Protein AF-A0A0N0NPM5-F1 (afdb_monomer_lite)

Foldseek 3Di:
DDDDDDDDDDDDPPPPDPPPCPPLLVVVLVVVLVVVLVVLVVVQVVVLVPDPDPVVSVVSNVVSVVVSVVSSVVSVCVSVVPDPPPVPDDDDDCVVDDDPVPDDPDPDDVPDDDDPPPDDPPPDDDDDDDDDDDDDDDDDDDDDDDDDDDDDDDDDDADKAWEKEAEDDVRCVQVVNDGIDIDIDFDFPQRVLVVCCVNRPPCLVPFQQQWWKDKQNHTWDFDADPVSGTPATDDDDPDPGDTDTHGHHIYMYTGHRDDPD

InterPro domains:
  IPR002618 UDPGP family [PF01704] (64-107)
  IPR012675 Beta-grasp domain superfamily [G3DSA:3.10.20.30] (163-261)
  IPR016155 Molybdopterin synthase/thiamin biosynthesis sulphur carrier, beta-grasp [SSF54285] (163-259)
  IPR029044 Nucleotide-diphospho-sugar transferases [G3DSA:3.90.550.10] (25-120)
  IPR044672 Molybdopterin synthase sulfur carrier subunit [PTHR33359] (109-261)

Organism: NCBI:txid1664694

Secondary structure (DSSP, 8-state):
-----------------------HHHHHHHHHHHHHHHHHHHHHHHHHHT---HHHHHHHHHHHHHHHHHHHHHHHHHHHT----GGG--PPPTTTS--GGGS-------------------S-------------------------------------EEEEEEE-THHHHHTTT-SEEEEEESEEHHHHHHHHHHHSTTHIIIIITT-EEEETTEEEEEEE-TTS-EEEEE--TTS-----EEPTT-EEEEEPPPP--

Radius of gyration: 30.36 Å; chains: 1; bounding box: 91×91×73 Å

Structure (mmCIF, N/CA/C/O backbone):
data_AF-A0A0N0NPM5-F1
#
_entry.id   AF-A0A0N0NPM5-F1
#
loop_
_atom_site.group_PDB
_atom_site.id
_atom_site.type_symbol
_atom_site.label_atom_id
_atom_site.label_alt_id
_atom_site.label_comp_id
_atom_site.label_asym_id
_atom_site.label_entity_id
_atom_site.label_seq_id
_atom_site.pdbx_PDB_ins_code
_atom_site.Cartn_x
_atom_site.Cartn_y
_atom_site.Cartn_z
_atom_site.occupancy
_atom_site.B_iso_or_equiv
_atom_site.auth_seq_id
_atom_site.auth_comp_id
_atom_site.auth_asym_id
_atom_site.auth_atom_id
_atom_site.pdbx_PDB_model_num
ATOM 1 N N . MET A 1 1 ? -55.606 44.565 29.674 1.00 45.75 1 MET A N 1
ATOM 2 C CA . MET A 1 1 ? -54.491 44.893 28.762 1.00 45.75 1 MET A CA 1
ATOM 3 C C . MET A 1 1 ? -53.362 43.887 28.993 1.00 45.75 1 MET A C 1
ATOM 5 O O . MET A 1 1 ? -52.499 44.129 29.820 1.00 45.75 1 MET A O 1
ATOM 9 N N . GLY A 1 2 ? -53.424 42.722 28.348 1.00 41.00 2 GLY A N 1
ATOM 10 C CA . GLY A 1 2 ? -52.272 41.826 28.119 1.00 41.00 2 GLY A CA 1
ATOM 11 C C . GLY A 1 2 ? -52.015 41.803 26.607 1.00 41.00 2 GLY A C 1
ATOM 12 O O . GLY A 1 2 ? -52.836 42.342 25.872 1.00 41.00 2 GLY A O 1
ATOM 13 N N . SER A 1 3 ? -50.970 41.235 26.025 1.00 40.66 3 SER A N 1
ATOM 14 C CA . SER A 1 3 ? -49.710 40.612 26.438 1.00 40.66 3 SER A CA 1
ATOM 15 C C . SER A 1 3 ? -48.860 40.602 25.150 1.00 40.66 3 SER A C 1
ATOM 17 O O . SER A 1 3 ? -49.415 40.672 24.053 1.00 40.66 3 SER A O 1
ATOM 19 N N . LEU A 1 4 ? -47.539 40.549 25.275 1.00 46.03 4 LEU A N 1
ATOM 20 C CA . LEU A 1 4 ? -46.572 40.500 24.171 1.00 46.03 4 LEU A CA 1
ATOM 21 C C . LEU A 1 4 ? -46.567 39.117 23.493 1.00 46.03 4 LEU A C 1
ATOM 23 O O . LEU A 1 4 ? -46.487 38.132 24.220 1.00 46.03 4 LEU A O 1
ATOM 27 N N . ASP A 1 5 ? -46.577 39.064 22.151 1.00 50.38 5 ASP A N 1
ATOM 28 C CA . ASP A 1 5 ? -45.948 38.003 21.331 1.00 50.38 5 ASP A CA 1
ATOM 29 C C . ASP A 1 5 ? -45.873 38.413 19.835 1.00 50.38 5 ASP A C 1
ATOM 31 O O . ASP A 1 5 ? -46.908 38.755 19.253 1.00 50.38 5 ASP A O 1
ATOM 35 N N . PRO A 1 6 ? -44.689 38.415 19.191 1.00 52.66 6 PRO A N 1
ATOM 36 C CA . PRO A 1 6 ? -44.574 38.345 17.739 1.00 52.66 6 PRO A CA 1
ATOM 37 C C . PRO A 1 6 ? -44.062 36.969 17.274 1.00 52.66 6 PRO A C 1
ATOM 39 O O . PRO A 1 6 ? -42.942 36.545 17.555 1.00 52.66 6 PRO A O 1
ATOM 42 N N . THR A 1 7 ? -44.915 36.321 16.485 1.00 41.22 7 THR A N 1
ATOM 43 C CA . THR A 1 7 ? -44.780 35.015 15.835 1.00 41.22 7 THR A CA 1
ATOM 44 C C . THR A 1 7 ? -43.554 34.904 14.904 1.00 41.22 7 THR A C 1
ATOM 46 O O . THR A 1 7 ? -43.402 35.693 13.975 1.00 41.22 7 THR A O 1
ATOM 49 N N . ALA A 1 8 ? -42.683 33.922 15.195 1.00 39.50 8 ALA A N 1
ATOM 50 C CA . ALA A 1 8 ? -42.222 32.798 14.346 1.00 39.50 8 ALA A CA 1
ATOM 51 C C . ALA A 1 8 ? -42.440 32.887 12.811 1.00 39.50 8 ALA A C 1
ATOM 53 O O . ALA A 1 8 ? -43.484 33.330 12.360 1.00 39.50 8 ALA A O 1
ATOM 54 N N . THR A 1 9 ? -41.628 32.363 11.889 1.00 38.44 9 THR A N 1
ATOM 55 C CA . THR A 1 9 ? -40.332 31.664 11.837 1.00 38.44 9 THR A CA 1
ATOM 56 C C . THR A 1 9 ? -39.998 31.624 10.336 1.00 38.44 9 THR A C 1
ATOM 58 O O . THR A 1 9 ? -40.874 31.327 9.528 1.00 38.44 9 THR A O 1
ATOM 61 N N . SER A 1 10 ? -38.763 31.941 9.944 1.00 40.69 10 SER A N 1
ATOM 62 C CA . SER A 1 10 ? -38.314 31.869 8.546 1.00 40.69 10 SER A CA 1
ATOM 63 C C . SER A 1 10 ? -38.079 30.405 8.151 1.00 40.69 10 SER A C 1
ATOM 65 O O . SER A 1 10 ? -37.219 29.744 8.736 1.00 40.69 10 SER A O 1
ATOM 67 N N . GLU A 1 11 ? -38.852 29.885 7.195 1.00 35.91 11 GLU A N 1
ATOM 68 C CA . GLU A 1 11 ? -38.677 28.548 6.619 1.00 35.91 11 GLU A CA 1
ATOM 69 C C . GLU A 1 11 ? -37.368 28.476 5.814 1.00 35.91 11 GLU A C 1
ATOM 71 O O . GLU A 1 11 ? -37.256 28.999 4.705 1.00 35.91 11 GLU A O 1
ATOM 76 N N . ALA A 1 12 ? -36.359 27.802 6.368 1.00 39.19 12 ALA A N 1
ATOM 77 C CA . ALA A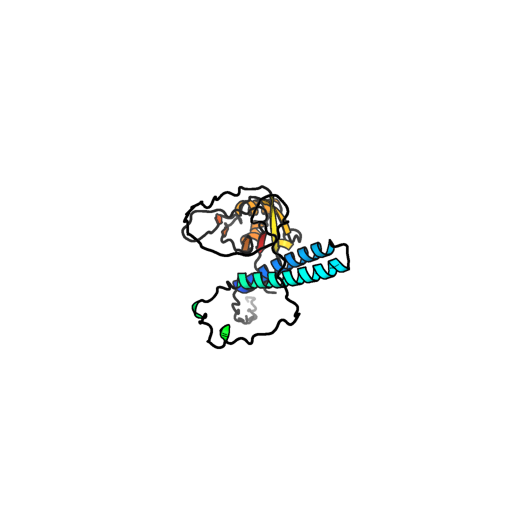 1 12 ? -35.196 27.360 5.612 1.00 39.19 12 ALA A CA 1
ATOM 78 C C . ALA A 1 12 ? -35.574 26.097 4.825 1.00 39.19 12 ALA A C 1
ATOM 80 O O . ALA A 1 12 ? -35.693 25.005 5.379 1.00 39.19 12 ALA A O 1
ATOM 81 N N . VAL A 1 13 ? -35.767 26.261 3.517 1.00 35.25 13 VAL A N 1
ATOM 82 C CA . VAL A 1 13 ? -35.930 25.169 2.554 1.00 35.25 13 VAL A CA 1
ATOM 83 C C . VAL A 1 13 ? -34.631 24.358 2.516 1.00 35.25 13 VAL A C 1
ATOM 85 O O . VAL A 1 13 ? -33.659 24.739 1.866 1.00 35.25 13 VAL A O 1
ATOM 88 N N . ILE A 1 14 ? -34.604 23.230 3.226 1.00 40.91 14 ILE A N 1
ATOM 89 C CA . ILE A 1 14 ? -33.554 22.217 3.099 1.00 40.91 14 ILE A CA 1
ATOM 90 C C . ILE A 1 14 ? -33.792 21.497 1.766 1.00 40.91 14 ILE A C 1
ATOM 92 O O . ILE A 1 14 ? -34.584 20.559 1.675 1.00 40.91 14 ILE A O 1
ATOM 96 N N . MET A 1 15 ? -33.123 21.962 0.707 1.00 38.50 15 MET A N 1
ATOM 97 C CA . MET A 1 15 ? -32.964 21.197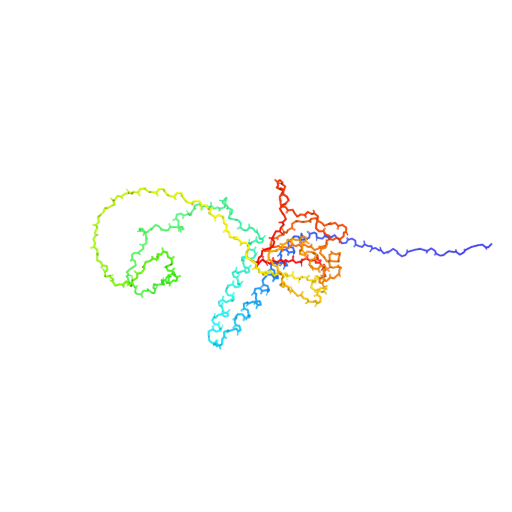 -0.529 1.00 38.50 15 MET A CA 1
ATOM 98 C C . MET A 1 15 ? -32.226 19.896 -0.199 1.00 38.50 15 MET A C 1
ATOM 100 O O . MET A 1 15 ? -31.005 19.868 -0.054 1.00 38.50 15 MET A O 1
ATOM 104 N N . HIS A 1 16 ? -32.980 18.806 -0.088 1.00 43.00 16 HIS A N 1
ATOM 105 C CA . HIS A 1 16 ? -32.445 17.453 -0.109 1.00 43.00 16 HIS A CA 1
ATOM 106 C C . HIS A 1 16 ? -31.832 17.181 -1.488 1.00 43.00 16 HIS A C 1
ATOM 108 O O . HIS A 1 16 ? -32.515 16.754 -2.418 1.00 43.00 16 HIS A O 1
ATOM 114 N N . HIS A 1 17 ? -30.528 17.418 -1.622 1.00 47.59 17 HIS A N 1
ATOM 115 C CA . HIS A 1 17 ? -29.752 16.811 -2.694 1.00 47.59 17 HIS A CA 1
ATOM 116 C C . HIS A 1 17 ? -29.649 15.298 -2.433 1.00 47.59 17 HIS A C 1
ATOM 118 O O . HIS A 1 17 ? -29.284 14.893 -1.324 1.00 47.59 17 HIS A O 1
ATOM 124 N N . PRO A 1 18 ? -29.968 14.436 -3.415 1.00 37.84 18 PRO A N 1
ATOM 125 C CA . PRO A 1 18 ? -29.798 13.002 -3.262 1.00 37.84 18 PRO A CA 1
ATOM 126 C C . PRO A 1 18 ? -28.301 12.689 -3.207 1.00 37.84 18 PRO A C 1
ATOM 128 O O . PRO A 1 18 ? -27.576 12.921 -4.174 1.00 37.84 18 PRO A O 1
ATOM 131 N N . LEU A 1 19 ? -27.842 12.160 -2.068 1.00 40.34 19 LEU A N 1
ATOM 132 C CA . LEU A 1 19 ? -26.516 11.565 -1.932 1.00 40.34 19 LEU A CA 1
ATOM 133 C C . LEU A 1 19 ? -26.366 10.479 -3.000 1.00 40.34 19 LEU A C 1
ATOM 135 O O . LEU A 1 19 ? -26.923 9.383 -2.888 1.00 40.34 19 LEU A O 1
ATOM 139 N N . THR A 1 20 ? -25.574 10.769 -4.025 1.00 44.66 20 THR A N 1
ATOM 140 C CA . THR A 1 20 ? -24.939 9.746 -4.843 1.00 44.66 20 THR A CA 1
ATOM 141 C C . THR A 1 20 ? -24.081 8.901 -3.910 1.00 44.66 20 THR A C 1
ATOM 143 O O . THR A 1 20 ? -23.000 9.318 -3.499 1.00 44.66 20 THR A O 1
ATOM 146 N N . LYS A 1 21 ? -24.591 7.721 -3.541 1.00 48.09 21 LYS A N 1
ATOM 147 C CA . LYS A 1 21 ? -23.832 6.642 -2.903 1.00 48.09 21 LYS A CA 1
ATOM 148 C C . LYS A 1 21 ? -22.764 6.158 -3.885 1.00 48.09 21 LYS A C 1
ATOM 150 O O . LYS A 1 21 ? -22.913 5.115 -4.514 1.00 48.09 21 LYS A O 1
ATOM 155 N N . VAL A 1 22 ? -21.699 6.932 -4.055 1.00 47.59 22 VAL A N 1
ATOM 156 C CA . VAL A 1 22 ? -20.453 6.391 -4.584 1.00 47.59 22 VAL A CA 1
ATOM 157 C C . VAL A 1 22 ? -19.895 5.544 -3.447 1.00 47.59 22 VAL A C 1
ATOM 159 O O . VAL A 1 22 ? -19.664 6.053 -2.354 1.00 47.59 22 VAL A O 1
ATOM 162 N N . SER A 1 23 ? -19.830 4.233 -3.675 1.00 50.09 23 SER A N 1
ATOM 163 C CA . SER A 1 23 ? -19.433 3.226 -2.692 1.00 50.09 23 SER A CA 1
ATOM 164 C C . SER A 1 23 ? -18.176 3.674 -1.941 1.00 50.09 23 SER A C 1
ATOM 166 O O . SER A 1 23 ? -17.108 3.813 -2.539 1.00 50.09 23 SER A O 1
ATOM 168 N N . THR A 1 24 ? -18.306 3.912 -0.634 1.00 58.12 24 THR A N 1
ATOM 169 C CA . THR A 1 24 ? -17.212 4.298 0.275 1.00 58.12 24 THR A CA 1
ATOM 170 C C . THR A 1 24 ? -16.017 3.347 0.168 1.00 58.12 24 THR A C 1
ATOM 172 O O . THR A 1 24 ? -14.876 3.777 0.306 1.00 58.12 24 THR A O 1
ATOM 175 N N . HIS A 1 25 ? -16.281 2.086 -0.179 1.00 55.53 25 HIS A N 1
ATOM 176 C CA . HIS A 1 25 ? -15.291 1.048 -0.450 1.00 55.53 25 HIS A CA 1
ATOM 177 C C . HIS A 1 25 ? -14.331 1.415 -1.593 1.00 55.53 25 HIS A C 1
ATOM 179 O O . HIS A 1 25 ? -13.116 1.370 -1.432 1.00 55.53 25 HIS A O 1
ATOM 185 N N . GLN A 1 26 ? -14.864 1.850 -2.737 1.00 57.75 26 GLN A N 1
ATOM 186 C CA . GLN A 1 26 ? -14.064 2.094 -3.940 1.00 57.75 26 GLN A CA 1
ATOM 187 C C . GLN A 1 26 ? -13.266 3.405 -3.847 1.00 57.75 26 GLN A C 1
ATOM 189 O O . GLN A 1 26 ? -12.153 3.509 -4.361 1.00 57.75 26 GLN A O 1
ATOM 194 N N . ALA A 1 27 ? -13.815 4.412 -3.160 1.00 53.19 27 ALA A N 1
ATOM 195 C CA . ALA A 1 27 ? -13.101 5.656 -2.867 1.00 53.19 27 ALA A CA 1
ATOM 196 C C . ALA A 1 27 ? -11.936 5.435 -1.881 1.00 53.19 27 ALA A C 1
ATOM 198 O O . ALA A 1 27 ? -10.878 6.057 -2.014 1.00 53.19 27 ALA A O 1
ATOM 199 N N . PHE A 1 28 ? -12.099 4.514 -0.928 1.00 54.72 28 PHE A N 1
ATOM 200 C CA . PHE A 1 28 ? -11.042 4.145 0.007 1.00 54.72 28 PHE A CA 1
ATOM 201 C C . PHE A 1 28 ? -9.933 3.331 -0.657 1.00 54.72 28 PHE A C 1
ATOM 203 O O . PHE A 1 28 ? -8.766 3.654 -0.460 1.00 54.72 28 PHE A O 1
ATOM 210 N N . GLU A 1 29 ? -10.255 2.298 -1.442 1.00 64.31 29 GLU A N 1
ATOM 211 C CA . GLU A 1 29 ? -9.240 1.462 -2.108 1.00 64.31 29 GLU A CA 1
ATOM 212 C C . GLU A 1 29 ? -8.323 2.293 -3.006 1.00 64.31 29 GLU A C 1
ATOM 214 O O . GLU A 1 29 ? -7.106 2.111 -3.012 1.00 64.3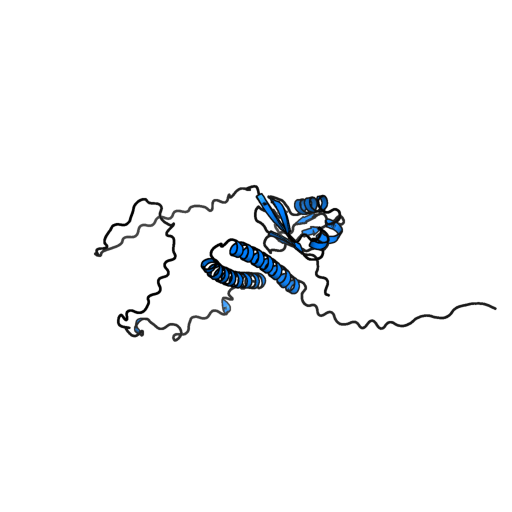1 29 GLU A O 1
ATOM 219 N N . ASN A 1 30 ? -8.881 3.281 -3.704 1.00 63.50 30 ASN A N 1
ATOM 220 C CA . ASN A 1 30 ? -8.085 4.242 -4.460 1.00 63.50 30 ASN A CA 1
ATOM 221 C C . ASN A 1 30 ? -7.179 5.081 -3.543 1.00 63.50 30 ASN A C 1
ATOM 223 O O . ASN A 1 30 ? -6.053 5.398 -3.907 1.00 63.50 30 ASN A O 1
ATOM 227 N N . THR A 1 31 ? -7.637 5.438 -2.344 1.00 65.81 31 THR A N 1
ATOM 228 C CA . THR A 1 31 ? -6.833 6.206 -1.384 1.00 65.81 31 THR A CA 1
ATOM 229 C C . THR A 1 31 ? -5.688 5.365 -0.815 1.00 65.81 31 THR A C 1
ATOM 231 O O . THR A 1 31 ? -4.542 5.804 -0.869 1.00 65.81 31 THR A O 1
ATOM 234 N N . SER A 1 32 ? -5.946 4.143 -0.340 1.00 70.00 32 SER A N 1
ATOM 235 C CA . SER A 1 32 ? -4.909 3.279 0.245 1.00 70.00 32 SER A CA 1
ATOM 236 C C . SER A 1 32 ? -3.837 2.884 -0.778 1.00 70.00 32 SER A C 1
ATOM 238 O O . SER A 1 32 ? -2.641 2.977 -0.492 1.00 70.00 32 SER A O 1
ATOM 240 N N . THR A 1 33 ? -4.244 2.537 -2.003 1.00 77.88 33 THR A N 1
ATOM 241 C CA . THR A 1 33 ? -3.322 2.248 -3.115 1.00 77.88 33 THR A CA 1
ATOM 242 C C . THR A 1 33 ? -2.486 3.469 -3.500 1.00 77.88 33 THR A C 1
ATOM 244 O O . THR A 1 33 ? -1.283 3.338 -3.736 1.00 77.88 33 THR A O 1
ATOM 247 N N . ASN A 1 34 ? -3.074 4.670 -3.505 1.00 72.69 34 ASN A N 1
ATOM 248 C CA . ASN A 1 34 ? -2.346 5.907 -3.789 1.00 72.69 34 ASN A CA 1
ATOM 249 C C . ASN A 1 34 ? -1.298 6.233 -2.721 1.00 72.69 34 ASN A C 1
ATOM 251 O O . ASN A 1 34 ? -0.212 6.711 -3.069 1.00 72.69 34 ASN A O 1
ATOM 255 N N . VAL A 1 35 ? -1.572 5.963 -1.441 1.00 76.69 35 VAL A N 1
ATOM 256 C CA . VAL A 1 35 ? -0.569 6.200 -0.398 1.00 76.69 35 VAL A CA 1
ATOM 257 C C . VAL A 1 35 ? 0.563 5.178 -0.466 1.00 76.69 35 VAL A C 1
ATOM 259 O O . VAL A 1 35 ? 1.725 5.582 -0.496 1.00 76.69 35 VAL A O 1
ATOM 262 N N . ALA A 1 36 ? 0.254 3.885 -0.589 1.00 74.25 36 ALA A N 1
ATOM 263 C CA . ALA A 1 36 ? 1.278 2.854 -0.772 1.00 74.25 36 ALA A CA 1
ATOM 264 C C . ALA A 1 36 ? 2.168 3.157 -1.996 1.00 74.25 36 ALA A C 1
ATOM 266 O O . ALA A 1 36 ? 3.394 3.053 -1.944 1.00 74.25 36 ALA A O 1
ATOM 267 N N . ALA A 1 37 ? 1.567 3.638 -3.090 1.00 80.00 37 ALA A N 1
ATOM 268 C CA . ALA A 1 37 ? 2.310 4.114 -4.251 1.00 80.00 37 ALA A CA 1
ATOM 269 C C . ALA A 1 37 ? 3.188 5.337 -3.929 1.00 80.00 37 ALA A C 1
ATOM 271 O O . ALA A 1 37 ? 4.324 5.419 -4.385 1.00 80.00 37 ALA A O 1
ATOM 272 N N . SER A 1 38 ? 2.699 6.298 -3.150 1.00 81.44 38 SER A N 1
ATOM 273 C CA . SER A 1 38 ? 3.477 7.491 -2.786 1.00 81.44 38 SER A CA 1
ATOM 274 C C . SER A 1 38 ? 4.686 7.141 -1.915 1.00 81.44 38 SER A C 1
ATOM 276 O O . SER A 1 38 ? 5.786 7.630 -2.156 1.00 81.44 38 SER A O 1
ATOM 278 N N . GLN A 1 39 ? 4.521 6.225 -0.964 1.00 84.88 39 GLN A N 1
ATOM 279 C CA . GLN A 1 39 ? 5.614 5.756 -0.113 1.00 84.88 39 GLN A CA 1
ATOM 280 C C . GLN A 1 39 ? 6.673 4.997 -0.908 1.00 84.88 39 GLN A C 1
ATOM 282 O O . GLN A 1 39 ? 7.864 5.268 -0.757 1.00 84.88 39 GLN A O 1
ATOM 287 N N . MET A 1 40 ? 6.254 4.119 -1.824 1.00 88.50 40 MET A N 1
ATOM 288 C CA . MET A 1 40 ? 7.197 3.445 -2.709 1.00 88.50 40 MET A CA 1
ATOM 289 C C . MET A 1 40 ? 7.928 4.439 -3.617 1.00 88.50 40 MET A C 1
ATOM 291 O O . MET A 1 40 ? 9.133 4.315 -3.797 1.00 88.50 40 MET A O 1
ATOM 295 N N . ARG A 1 41 ? 7.245 5.470 -4.134 1.00 88.12 41 ARG A N 1
ATOM 296 C CA . ARG A 1 41 ? 7.891 6.545 -4.906 1.00 88.12 41 ARG A CA 1
ATOM 297 C C . ARG A 1 41 ? 8.993 7.225 -4.092 1.00 88.12 41 ARG A C 1
ATOM 299 O O . ARG A 1 41 ? 10.097 7.396 -4.597 1.00 88.12 41 ARG A O 1
ATOM 306 N N . ASN A 1 42 ? 8.704 7.568 -2.838 1.00 86.81 42 ASN A N 1
ATOM 307 C CA . ASN A 1 42 ? 9.664 8.214 -1.947 1.00 86.81 42 ASN A CA 1
ATOM 308 C C . ASN A 1 42 ? 10.875 7.308 -1.677 1.00 86.81 42 ASN A C 1
ATOM 310 O O . ASN A 1 42 ? 12.011 7.760 -1.779 1.00 86.81 42 ASN A O 1
ATOM 314 N N . ALA A 1 43 ? 10.652 6.017 -1.412 1.00 87.88 43 ALA A N 1
ATOM 315 C CA . ALA A 1 43 ? 11.733 5.053 -1.212 1.00 87.88 43 ALA A CA 1
ATOM 316 C C . ALA A 1 43 ? 12.618 4.886 -2.462 1.00 87.88 43 ALA A C 1
ATOM 318 O O . ALA A 1 43 ? 13.841 4.842 -2.348 1.00 87.88 43 ALA A O 1
ATOM 319 N N . LEU A 1 44 ? 12.015 4.837 -3.654 1.00 90.88 44 LEU A N 1
ATOM 320 C CA . LEU A 1 44 ? 12.739 4.729 -4.924 1.00 90.88 44 LEU A CA 1
ATOM 321 C C . LEU A 1 44 ? 13.553 5.992 -5.232 1.00 90.88 44 LEU A C 1
ATOM 323 O O . LEU A 1 44 ? 14.686 5.881 -5.696 1.00 90.88 44 LEU A O 1
ATOM 327 N N . ASN A 1 45 ? 13.014 7.175 -4.925 1.00 87.88 45 ASN A N 1
ATOM 328 C CA . ASN A 1 45 ? 13.745 8.436 -5.050 1.00 87.88 45 ASN A CA 1
ATOM 329 C C . ASN A 1 45 ? 14.956 8.462 -4.107 1.00 87.88 45 ASN A C 1
ATOM 331 O O . ASN A 1 45 ? 16.062 8.754 -4.552 1.00 87.88 45 ASN A O 1
ATOM 335 N N . ASN A 1 46 ? 14.780 8.064 -2.842 1.00 88.31 46 ASN A N 1
ATOM 336 C CA . ASN A 1 46 ? 15.883 7.969 -1.880 1.00 88.31 46 ASN A CA 1
ATOM 337 C C . ASN A 1 46 ? 16.964 6.980 -2.350 1.00 88.31 46 ASN A C 1
ATOM 339 O O . ASN A 1 46 ? 18.159 7.215 -2.170 1.00 88.31 46 ASN A O 1
ATOM 343 N N . LEU A 1 47 ? 16.558 5.872 -2.978 1.00 88.50 47 LEU A N 1
ATOM 344 C CA . LEU A 1 47 ? 17.491 4.890 -3.522 1.00 88.50 47 LEU A CA 1
ATOM 345 C C . LEU A 1 47 ? 18.251 5.453 -4.732 1.00 88.50 47 LEU A C 1
ATOM 347 O O . LEU A 1 47 ? 19.469 5.308 -4.807 1.00 88.50 47 LEU A O 1
ATOM 351 N N . ALA A 1 48 ? 17.567 6.162 -5.631 1.00 88.44 48 ALA A N 1
ATOM 352 C CA . ALA A 1 48 ? 18.196 6.833 -6.767 1.00 88.44 48 ALA A CA 1
ATOM 353 C C . ALA A 1 48 ? 19.154 7.957 -6.339 1.00 88.44 48 ALA A C 1
ATOM 355 O O . ALA A 1 48 ? 20.166 8.205 -6.996 1.00 88.44 48 ALA A O 1
ATOM 356 N N . GLU A 1 49 ? 18.881 8.625 -5.219 1.00 87.31 49 GLU A N 1
ATOM 357 C CA . GLU A 1 49 ? 19.776 9.629 -4.640 1.00 87.31 49 GLU A CA 1
ATOM 358 C C . GLU A 1 49 ? 21.079 9.039 -4.093 1.00 87.31 49 GLU A C 1
ATOM 360 O O . GLU A 1 49 ? 22.093 9.734 -4.093 1.00 87.31 49 GLU A O 1
ATOM 365 N N . SER A 1 50 ? 21.085 7.762 -3.700 1.00 89.56 50 SER A N 1
ATOM 366 C CA . SER A 1 50 ? 22.294 7.073 -3.227 1.00 89.56 50 SER A CA 1
ATOM 367 C C . SER A 1 50 ? 23.297 6.726 -4.342 1.00 89.56 50 SER A C 1
ATOM 369 O O . SER A 1 50 ? 24.459 6.422 -4.056 1.00 89.56 50 SER A O 1
ATOM 371 N N . CYS A 1 51 ? 22.888 6.801 -5.616 1.00 88.12 51 CYS A N 1
ATOM 372 C CA . CYS A 1 51 ? 23.769 6.594 -6.765 1.00 88.12 51 CYS A CA 1
ATOM 373 C C . CYS A 1 51 ? 24.630 7.841 -7.028 1.00 88.12 51 CYS A C 1
ATOM 375 O O . CYS A 1 51 ? 24.137 8.879 -7.471 1.00 88.12 51 CYS A O 1
ATOM 377 N N . ASN A 1 52 ? 25.939 7.718 -6.793 1.00 87.00 52 ASN A N 1
ATOM 378 C CA . ASN A 1 52 ? 26.891 8.827 -6.918 1.00 87.00 52 ASN A CA 1
ATOM 379 C C . ASN A 1 52 ? 27.302 9.135 -8.371 1.00 87.00 52 ASN A C 1
ATOM 381 O O . ASN A 1 52 ? 27.693 10.265 -8.661 1.00 87.00 52 ASN A O 1
ATOM 385 N N . ASP A 1 53 ? 27.240 8.152 -9.277 1.00 92.12 53 ASP A N 1
ATOM 386 C CA . ASP A 1 53 ? 27.565 8.346 -10.696 1.00 92.12 53 ASP A CA 1
ATOM 387 C C . ASP A 1 53 ? 26.341 8.908 -11.452 1.00 92.12 53 ASP A C 1
ATOM 389 O O . ASP A 1 53 ? 25.304 8.243 -11.505 1.00 92.12 53 ASP A O 1
ATOM 393 N N . PRO A 1 54 ? 26.432 10.096 -12.084 1.00 87.88 54 PRO A N 1
ATOM 394 C CA . PRO A 1 54 ? 25.328 10.692 -12.839 1.00 87.88 54 PRO A CA 1
ATOM 395 C C . PRO A 1 54 ? 24.805 9.840 -14.006 1.00 87.88 54 PRO A C 1
ATOM 397 O O . PRO A 1 54 ? 23.613 9.889 -14.323 1.00 87.88 54 PRO A O 1
ATOM 400 N N . ALA A 1 55 ? 25.673 9.081 -14.681 1.00 86.56 55 ALA A N 1
ATOM 401 C CA . ALA A 1 55 ? 25.285 8.257 -15.824 1.00 86.56 55 ALA A CA 1
ATOM 402 C C . ALA A 1 55 ? 24.559 6.981 -15.376 1.00 86.56 55 ALA A C 1
ATOM 404 O O . ALA A 1 55 ? 23.575 6.575 -16.001 1.00 86.56 55 ALA A O 1
ATOM 405 N N . GLU A 1 56 ? 25.025 6.375 -14.285 1.00 87.25 56 GLU A N 1
ATOM 406 C CA . GLU A 1 56 ? 24.393 5.211 -13.662 1.00 87.25 56 GLU A CA 1
ATOM 407 C C . GLU A 1 56 ? 23.079 5.599 -12.981 1.00 87.25 56 GLU A C 1
ATOM 409 O O . GLU A 1 56 ? 22.062 4.948 -13.210 1.00 87.25 56 GLU A O 1
ATOM 414 N N . LYS A 1 57 ? 23.057 6.732 -12.266 1.00 90.69 57 LYS A N 1
ATOM 415 C CA . LYS A 1 57 ? 21.859 7.290 -11.631 1.00 90.69 57 LYS A CA 1
ATOM 416 C C . LYS A 1 57 ? 20.722 7.468 -12.627 1.00 90.69 57 LYS A C 1
ATOM 418 O O . LYS A 1 57 ? 19.618 7.015 -12.367 1.00 90.69 57 LYS A O 1
ATOM 423 N N . LYS A 1 58 ? 20.988 8.039 -13.805 1.00 89.88 58 LYS A N 1
ATOM 424 C CA . LYS A 1 58 ? 19.957 8.213 -14.840 1.00 89.88 58 LYS A CA 1
ATOM 425 C C . LYS A 1 58 ? 19.378 6.882 -15.341 1.00 89.88 58 LYS A C 1
ATOM 427 O O . LYS A 1 58 ? 18.190 6.803 -15.648 1.00 89.88 58 LYS A O 1
ATOM 432 N N . ARG A 1 59 ? 20.210 5.843 -15.479 1.00 88.62 59 ARG A N 1
ATOM 433 C CA . ARG A 1 59 ? 19.749 4.501 -15.882 1.00 88.62 59 ARG A CA 1
ATOM 434 C C . ARG A 1 59 ? 18.919 3.863 -14.778 1.00 88.62 59 ARG A C 1
ATOM 436 O O . ARG A 1 59 ? 17.846 3.339 -15.048 1.00 88.62 59 ARG A O 1
ATOM 443 N N . PHE A 1 60 ? 19.397 3.979 -13.549 1.00 91.19 60 PHE A N 1
ATOM 444 C CA . PHE A 1 60 ? 18.725 3.470 -12.372 1.00 91.19 60 PHE A CA 1
ATOM 445 C C . PHE A 1 60 ? 17.377 4.165 -12.131 1.00 91.19 60 PHE A C 1
ATOM 447 O O . PHE A 1 60 ? 16.381 3.489 -11.917 1.00 91.19 60 PHE A O 1
ATOM 454 N N . GLU A 1 61 ? 17.295 5.492 -12.271 1.00 91.00 61 GLU A N 1
ATOM 455 C CA . GLU A 1 61 ? 16.037 6.255 -12.225 1.00 91.00 61 GLU A CA 1
ATOM 456 C C . GLU A 1 61 ? 15.016 5.721 -13.239 1.00 91.00 61 GLU A C 1
ATOM 458 O O . GLU A 1 61 ? 13.857 5.500 -12.890 1.00 91.00 61 GLU A O 1
ATOM 463 N N . ALA A 1 62 ? 15.451 5.431 -14.471 1.00 89.31 62 ALA A N 1
ATOM 464 C CA . ALA A 1 62 ? 14.582 4.845 -15.489 1.00 89.31 62 ALA A CA 1
ATOM 465 C C . ALA A 1 62 ? 14.101 3.429 -15.114 1.00 89.31 62 ALA A C 1
ATOM 467 O O . ALA A 1 62 ? 12.947 3.076 -15.372 1.00 89.31 62 ALA A O 1
ATOM 468 N N . GLU A 1 63 ? 14.952 2.617 -14.482 1.00 92.94 63 GLU A N 1
ATOM 469 C CA . GLU A 1 63 ? 14.564 1.303 -13.959 1.00 92.94 63 GLU A CA 1
ATOM 470 C C . GLU A 1 63 ? 13.582 1.418 -12.785 1.00 92.94 63 GLU A C 1
ATOM 472 O O . GLU A 1 63 ? 12.591 0.685 -12.749 1.00 92.94 63 GLU A O 1
ATOM 477 N N . MET A 1 64 ? 13.797 2.366 -11.867 1.00 93.88 64 MET A N 1
ATOM 478 C CA . MET A 1 64 ? 12.897 2.634 -10.741 1.00 93.88 64 MET A CA 1
ATOM 479 C C . MET A 1 64 ? 11.534 3.148 -11.217 1.00 93.88 64 MET A C 1
ATOM 481 O O . MET A 1 64 ? 10.505 2.734 -10.683 1.00 93.88 64 MET A O 1
ATOM 485 N N . ASP A 1 65 ? 11.498 3.984 -12.258 1.00 88.25 65 ASP A N 1
ATOM 486 C CA . ASP A 1 65 ? 10.260 4.419 -12.910 1.00 88.25 65 ASP A CA 1
ATOM 487 C C . ASP A 1 65 ? 9.510 3.246 -13.560 1.00 88.25 65 ASP A C 1
ATOM 489 O O . ASP A 1 65 ? 8.292 3.119 -13.391 1.00 88.25 65 ASP A O 1
ATOM 493 N N . ASN A 1 66 ? 10.223 2.351 -14.254 1.00 93.19 66 ASN A N 1
ATOM 494 C CA . ASN A 1 66 ? 9.631 1.157 -14.862 1.00 93.19 66 ASN A CA 1
ATOM 495 C C . ASN A 1 66 ? 9.070 0.194 -13.800 1.00 93.19 66 ASN A C 1
ATOM 497 O O . ASN A 1 66 ? 7.936 -0.279 -13.907 1.00 93.19 66 ASN A O 1
ATOM 501 N N . PHE A 1 67 ? 9.831 -0.049 -12.731 1.00 93.69 67 PHE A N 1
ATOM 502 C CA . PHE A 1 67 ? 9.374 -0.833 -11.588 1.00 93.69 67 PHE A CA 1
ATOM 503 C C . PHE A 1 67 ? 8.138 -0.205 -10.939 1.00 93.69 67 PHE A C 1
ATOM 505 O O . PHE A 1 67 ? 7.148 -0.892 -10.689 1.00 93.69 67 PHE A O 1
ATOM 512 N N . PHE A 1 68 ? 8.148 1.109 -10.726 1.00 90.50 68 PHE A N 1
ATOM 513 C CA . PHE A 1 68 ? 7.034 1.810 -10.107 1.00 90.50 68 PHE A CA 1
ATOM 514 C C . PHE A 1 68 ? 5.750 1.737 -10.940 1.00 90.50 68 PHE A C 1
ATOM 516 O O . PHE A 1 68 ? 4.657 1.583 -10.389 1.00 90.50 68 PHE A O 1
ATOM 523 N N . ALA A 1 69 ? 5.865 1.797 -12.269 1.00 87.50 69 ALA A N 1
ATOM 524 C CA . ALA A 1 69 ? 4.734 1.593 -13.167 1.00 87.50 69 ALA A CA 1
ATOM 525 C C . ALA A 1 69 ? 4.125 0.189 -13.000 1.00 87.50 69 ALA A C 1
ATOM 527 O O . ALA A 1 69 ? 2.901 0.053 -12.895 1.00 87.50 69 ALA A O 1
ATOM 528 N N . LEU A 1 70 ? 4.967 -0.848 -12.907 1.00 89.19 70 LEU A N 1
ATOM 529 C CA . LEU A 1 70 ? 4.525 -2.222 -12.645 1.00 89.19 70 LEU A CA 1
ATOM 530 C C . LEU A 1 70 ? 3.907 -2.373 -11.254 1.00 89.19 70 LEU A C 1
ATOM 532 O O . LEU A 1 70 ? 2.876 -3.029 -11.121 1.00 89.19 70 LEU A O 1
ATOM 536 N N . PHE A 1 71 ? 4.484 -1.737 -10.237 1.00 89.69 71 PHE A N 1
ATOM 537 C CA . PHE A 1 71 ? 3.958 -1.766 -8.877 1.00 89.69 71 PHE A CA 1
ATOM 538 C C . PHE A 1 71 ? 2.591 -1.086 -8.772 1.00 89.69 71 PHE A C 1
ATOM 540 O O . PHE A 1 71 ? 1.659 -1.652 -8.204 1.00 89.69 71 PHE A O 1
ATOM 547 N N . ARG A 1 72 ? 2.419 0.091 -9.386 1.00 85.88 72 ARG A N 1
ATOM 548 C CA . ARG A 1 72 ? 1.108 0.751 -9.467 1.00 85.88 72 ARG A CA 1
ATOM 549 C C . ARG A 1 72 ? 0.081 -0.118 -10.183 1.00 85.88 72 ARG A C 1
ATOM 551 O O . ARG A 1 72 ? -1.061 -0.203 -9.735 1.00 85.88 72 ARG A O 1
ATOM 558 N N . ARG A 1 73 ? 0.472 -0.776 -11.280 1.00 87.94 73 ARG A N 1
ATOM 559 C CA . ARG A 1 73 ? -0.401 -1.740 -11.961 1.00 87.94 73 ARG A CA 1
ATOM 560 C C . ARG A 1 73 ? -0.770 -2.898 -11.033 1.00 87.94 73 ARG A C 1
ATOM 562 O O . ARG A 1 73 ? -1.942 -3.229 -10.949 1.00 87.94 73 ARG A O 1
ATOM 569 N N . TYR A 1 74 ? 0.193 -3.450 -10.299 1.00 86.00 74 TYR A N 1
ATOM 570 C CA . TYR A 1 74 ? -0.044 -4.515 -9.325 1.00 86.00 74 TYR A CA 1
ATOM 571 C C . TYR A 1 74 ? -1.026 -4.099 -8.225 1.00 86.00 74 TYR A C 1
ATOM 573 O O . TYR A 1 74 ? -1.966 -4.840 -7.958 1.00 86.00 74 TYR A O 1
ATOM 581 N N . LEU A 1 75 ? -0.866 -2.916 -7.623 1.00 85.12 75 LEU A N 1
ATOM 582 C CA . LEU A 1 75 ? -1.810 -2.412 -6.620 1.00 85.12 75 LEU A CA 1
ATOM 583 C C . LEU A 1 75 ? -3.232 -2.301 -7.185 1.00 85.12 75 LEU A C 1
ATOM 585 O O . LEU A 1 75 ? -4.188 -2.733 -6.544 1.00 85.12 75 LEU A O 1
ATOM 589 N N . ASN A 1 76 ? -3.360 -1.786 -8.411 1.00 81.50 76 ASN A N 1
ATOM 590 C CA . ASN A 1 76 ? -4.644 -1.695 -9.103 1.00 81.50 76 ASN A CA 1
ATOM 591 C C . ASN A 1 76 ? -5.247 -3.075 -9.415 1.00 81.50 76 ASN A C 1
ATOM 593 O O . ASN A 1 76 ? -6.453 -3.257 -9.266 1.00 81.50 76 ASN A O 1
ATOM 597 N N . ASP A 1 77 ? -4.436 -4.039 -9.852 1.00 82.38 77 ASP A N 1
ATOM 598 C CA . ASP A 1 77 ? -4.889 -5.395 -10.185 1.00 82.38 77 ASP A CA 1
ATOM 599 C C . ASP A 1 77 ? -5.256 -6.198 -8.926 1.00 82.38 77 ASP A C 1
ATOM 601 O O . ASP A 1 77 ? -6.225 -6.961 -8.950 1.00 82.38 77 ASP A O 1
ATOM 605 N N . LYS A 1 78 ? -4.534 -5.981 -7.814 1.00 80.31 78 LYS A N 1
ATOM 606 C CA . LYS A 1 78 ? -4.832 -6.551 -6.492 1.00 80.31 78 LYS A CA 1
ATOM 607 C C . LYS A 1 78 ? -6.171 -6.030 -5.967 1.00 80.31 78 LYS A C 1
ATOM 609 O O . LYS A 1 78 ? -7.006 -6.840 -5.582 1.00 80.31 78 LYS A O 1
ATOM 614 N N . ALA A 1 79 ? -6.403 -4.715 -6.013 1.00 74.44 79 ALA A N 1
ATOM 615 C CA . ALA A 1 79 ? -7.662 -4.106 -5.567 1.00 74.44 79 ALA A CA 1
ATOM 616 C C . ALA A 1 79 ? -8.869 -4.552 -6.412 1.00 74.44 79 ALA A C 1
ATOM 618 O O . ALA A 1 79 ? -9.956 -4.777 -5.898 1.00 74.44 79 ALA A O 1
ATOM 619 N N . LYS A 1 80 ? -8.679 -4.742 -7.723 1.00 76.50 80 LYS A N 1
ATOM 620 C CA . LYS A 1 80 ? -9.739 -5.237 -8.619 1.00 76.50 80 LYS A CA 1
ATOM 621 C C . LYS A 1 80 ? -9.992 -6.740 -8.501 1.00 76.50 80 LYS A C 1
ATOM 623 O O . LYS A 1 80 ? -10.967 -7.218 -9.076 1.00 76.50 80 LYS A O 1
ATOM 628 N N . GLY A 1 81 ? -9.106 -7.488 -7.836 1.00 72.44 81 GLY A N 1
ATOM 629 C CA . GLY A 1 81 ? -9.172 -8.946 -7.778 1.00 72.44 81 GLY A CA 1
ATOM 630 C C . GLY A 1 81 ? -9.156 -9.572 -9.172 1.00 72.44 81 GLY A C 1
ATOM 631 O O . GLY A 1 81 ? -10.019 -10.397 -9.475 1.00 72.44 81 GLY A O 1
ATOM 632 N N . ASN A 1 82 ? -8.225 -9.143 -10.040 1.00 69.00 82 ASN A N 1
ATOM 633 C CA . ASN A 1 82 ? -8.160 -9.569 -11.442 1.00 69.00 82 ASN A CA 1
AT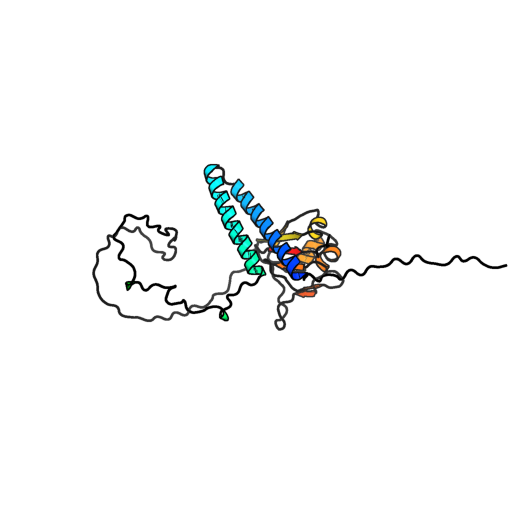OM 634 C C . ASN A 1 82 ? -7.861 -11.077 -11.559 1.00 69.00 82 ASN A C 1
ATOM 636 O O . ASN A 1 82 ? -6.723 -11.504 -11.753 1.00 69.00 82 ASN A O 1
ATOM 640 N N . SER A 1 83 ? -8.905 -11.887 -11.416 1.00 71.62 83 SER A N 1
ATOM 641 C CA . SER A 1 83 ? -8.897 -13.323 -11.643 1.00 71.62 83 SER A CA 1
ATOM 642 C C . SER A 1 83 ? -9.143 -13.595 -13.121 1.00 71.62 83 SER A C 1
ATOM 644 O O . SER A 1 83 ? -9.920 -12.912 -13.791 1.00 71.62 83 SER A O 1
ATOM 646 N N . ILE A 1 84 ? -8.434 -14.583 -13.657 1.00 78.19 84 ILE A N 1
ATOM 647 C CA . ILE A 1 84 ? -8.663 -15.040 -15.022 1.00 78.19 84 ILE A CA 1
ATOM 648 C C . ILE A 1 84 ? -10.064 -15.656 -15.072 1.00 78.19 84 ILE A C 1
ATOM 650 O O . ILE A 1 84 ? -10.333 -16.666 -14.424 1.00 78.19 84 ILE A O 1
ATOM 654 N N . ASP A 1 85 ? -10.952 -15.042 -15.851 1.00 79.12 85 ASP A N 1
ATOM 655 C CA . ASP A 1 85 ? -12.264 -15.605 -16.146 1.00 79.12 85 ASP A CA 1
ATOM 656 C C . ASP A 1 85 ? -12.106 -16.740 -17.164 1.00 79.12 85 ASP A C 1
ATOM 658 O O . ASP A 1 85 ? -12.075 -16.524 -18.379 1.00 79.12 85 ASP A O 1
ATOM 662 N N . TRP A 1 86 ? -11.992 -17.962 -16.647 1.00 82.81 86 TRP A N 1
ATOM 663 C CA . TRP A 1 86 ? -11.807 -19.176 -17.439 1.00 82.81 86 TRP A CA 1
ATOM 664 C C . TRP A 1 86 ? -12.913 -19.404 -18.478 1.00 82.81 86 TRP A C 1
ATOM 666 O O . TRP A 1 86 ? -12.657 -20.058 -19.485 1.00 82.81 86 TRP A O 1
ATOM 676 N N . SER A 1 87 ? -14.111 -18.834 -18.289 1.00 84.75 87 SER A N 1
ATOM 677 C CA . SER A 1 87 ? -15.223 -18.966 -19.243 1.00 84.75 87 SER A CA 1
ATOM 678 C C . SER A 1 87 ? -15.015 -18.177 -20.540 1.00 84.75 87 SER A C 1
ATOM 680 O O . SER A 1 87 ? -15.625 -18.487 -21.561 1.00 84.75 87 SER A O 1
ATOM 682 N N . LYS A 1 88 ? -14.136 -17.167 -20.515 1.00 85.25 88 LYS A N 1
ATOM 683 C CA . LYS A 1 88 ? -13.807 -16.322 -21.672 1.00 85.25 88 LYS A CA 1
ATOM 684 C C . LYS A 1 88 ? -12.599 -16.827 -22.460 1.00 85.25 88 LYS A C 1
ATOM 686 O O . LYS A 1 88 ? -12.255 -16.236 -23.485 1.00 85.25 88 LYS A O 1
ATOM 691 N N . ILE A 1 89 ? -11.943 -17.890 -21.995 1.00 84.12 89 ILE A N 1
ATOM 692 C CA . ILE A 1 89 ? -10.790 -18.476 -22.677 1.00 84.12 89 ILE A CA 1
ATOM 693 C C . ILE A 1 89 ? -11.288 -19.448 -23.743 1.00 84.12 89 ILE A C 1
ATOM 695 O O . ILE A 1 89 ? -11.912 -20.458 -23.432 1.00 84.12 89 ILE A O 1
ATOM 699 N N . ASN A 1 90 ? -10.959 -19.158 -24.999 1.00 87.62 90 ASN A N 1
ATOM 700 C CA . ASN A 1 90 ? -11.229 -20.040 -26.129 1.00 87.62 90 ASN A CA 1
ATOM 701 C C . ASN A 1 90 ? -9.921 -20.644 -26.656 1.00 87.62 90 ASN A C 1
ATOM 703 O O . ASN A 1 90 ? -8.882 -19.977 -26.592 1.00 87.62 90 ASN A O 1
ATOM 707 N N . PRO A 1 91 ? -9.949 -21.876 -27.200 1.00 88.19 91 PRO A N 1
ATOM 708 C CA . PRO A 1 91 ? -8.825 -22.408 -27.956 1.00 88.19 91 PRO A CA 1
ATOM 709 C C . PRO A 1 91 ? -8.410 -21.428 -29.063 1.00 88.19 91 PRO A C 1
ATOM 711 O O . PRO A 1 91 ? -9.286 -20.809 -29.677 1.00 88.19 91 PRO A O 1
ATOM 714 N N . PRO A 1 92 ? -7.103 -21.275 -29.328 1.00 89.44 92 PRO A N 1
ATOM 715 C CA . PRO A 1 92 ? -6.639 -20.385 -30.379 1.00 89.44 92 PRO A CA 1
ATOM 716 C C . PRO A 1 92 ? -7.179 -20.845 -31.732 1.00 89.44 92 PRO A C 1
ATOM 718 O O . PRO A 1 92 ? -7.236 -22.044 -32.023 1.00 89.44 92 PRO A O 1
ATOM 721 N N . ALA A 1 93 ? -7.557 -19.886 -32.569 1.00 88.12 93 ALA A N 1
ATOM 722 C CA . ALA A 1 93 ? -7.997 -20.185 -33.918 1.00 88.12 93 ALA A CA 1
ATOM 723 C C . ALA A 1 93 ? -6.812 -20.691 -34.776 1.00 88.12 93 ALA A C 1
ATOM 725 O O . ALA A 1 93 ? -5.661 -20.323 -34.507 1.00 88.12 93 ALA A O 1
ATOM 726 N N . PRO A 1 94 ? -7.049 -21.530 -35.804 1.00 82.38 94 PRO A N 1
ATOM 727 C CA . PRO A 1 94 ? -5.986 -22.139 -36.617 1.00 82.38 94 PRO A CA 1
ATOM 728 C C . PRO A 1 94 ? -5.010 -21.145 -37.270 1.00 82.38 94 PRO A C 1
ATOM 730 O O . PRO A 1 94 ? -3.883 -21.501 -37.599 1.00 82.38 94 PRO A O 1
ATOM 733 N N . GLU A 1 95 ? -5.434 -19.903 -37.471 1.00 86.44 95 GLU A N 1
ATOM 734 C CA . GLU A 1 95 ? -4.640 -18.802 -38.011 1.00 86.44 95 GLU A CA 1
ATOM 735 C C . GLU A 1 95 ? -3.778 -18.078 -36.963 1.00 86.44 95 GLU A C 1
ATOM 737 O O . GLU A 1 95 ? -2.796 -17.434 -37.324 1.00 86.44 95 GLU A O 1
ATOM 742 N N . GLN A 1 96 ? -4.109 -18.188 -35.671 1.00 88.44 96 GLN A N 1
ATOM 743 C CA . GLN A 1 96 ? -3.354 -17.561 -34.577 1.00 88.44 96 GLN A CA 1
ATOM 744 C C . GLN A 1 96 ? -2.098 -18.358 -34.208 1.00 88.44 96 GLN A C 1
ATOM 746 O O . GLN A 1 96 ? -1.168 -17.810 -33.616 1.00 88.44 96 GLN A O 1
ATOM 751 N N . VAL A 1 97 ? -2.059 -19.645 -34.566 1.00 88.56 97 VAL A N 1
ATOM 752 C CA . VAL A 1 97 ? -0.923 -20.540 -34.328 1.00 88.56 97 VAL A CA 1
ATOM 753 C C . VAL A 1 97 ? -0.540 -21.216 -35.639 1.00 88.56 97 VAL A C 1
ATOM 755 O O . VAL A 1 97 ? -1.180 -22.160 -36.094 1.00 88.56 97 VAL A O 1
ATOM 758 N N . VAL A 1 98 ? 0.535 -20.732 -36.258 1.00 87.06 98 VAL A N 1
ATOM 759 C CA . VAL A 1 98 ? 1.048 -21.295 -37.510 1.00 87.06 98 VAL A CA 1
ATOM 760 C C . VAL A 1 98 ? 1.848 -22.559 -37.212 1.00 87.06 98 VAL A C 1
ATOM 762 O O . VAL A 1 98 ? 2.776 -22.537 -36.405 1.00 87.06 98 VAL A O 1
ATOM 765 N N . ASN A 1 99 ? 1.510 -23.659 -37.889 1.00 87.25 99 ASN A N 1
ATOM 766 C CA . ASN A 1 99 ? 2.285 -24.889 -37.775 1.00 87.25 99 ASN A CA 1
ATOM 767 C C . ASN A 1 99 ? 3.707 -24.683 -38.322 1.00 87.25 99 ASN A C 1
ATOM 769 O O . ASN A 1 99 ? 3.895 -24.068 -39.374 1.00 87.25 99 ASN A O 1
ATOM 773 N N . TYR A 1 100 ? 4.686 -25.246 -37.621 1.00 84.69 100 TYR A N 1
ATOM 774 C CA . TYR A 1 100 ? 6.109 -25.120 -37.908 1.00 84.69 100 TYR A CA 1
ATOM 775 C C . TYR A 1 100 ? 6.462 -25.492 -39.355 1.00 84.69 100 TYR A C 1
ATOM 777 O O . TYR A 1 100 ? 7.220 -24.775 -40.001 1.00 84.69 100 TYR A O 1
ATOM 785 N N . ASP A 1 101 ? 5.834 -26.533 -39.907 1.00 88.19 101 ASP A N 1
ATOM 786 C CA . ASP A 1 101 ? 6.074 -27.012 -41.280 1.00 88.19 101 ASP A CA 1
ATOM 787 C C . ASP A 1 101 ? 5.739 -25.977 -42.366 1.00 88.19 101 ASP A C 1
ATOM 789 O O . ASP A 1 101 ? 6.197 -26.077 -43.502 1.00 88.19 101 ASP A O 1
ATOM 793 N N . LYS A 1 102 ? 4.902 -24.987 -42.030 1.00 84.50 102 LYS A N 1
ATOM 794 C CA . LYS A 1 102 ? 4.471 -23.921 -42.942 1.00 84.50 102 LYS A CA 1
ATOM 795 C C . LYS A 1 102 ? 5.338 -22.669 -42.830 1.00 84.50 102 LYS A C 1
ATOM 797 O O . LYS A 1 102 ? 5.101 -21.703 -43.557 1.00 84.50 102 LYS A O 1
ATOM 802 N N . LEU A 1 103 ? 6.309 -22.654 -41.916 1.00 83.81 103 LEU A N 1
ATOM 803 C CA . LEU A 1 103 ? 7.232 -21.540 -41.772 1.00 83.81 103 LEU A CA 1
ATOM 804 C C . LEU A 1 103 ? 8.296 -21.603 -42.879 1.00 83.81 103 LEU A C 1
ATOM 806 O O . LEU A 1 103 ? 8.844 -22.671 -43.156 1.00 83.81 103 LEU A O 1
ATOM 810 N N . PRO A 1 104 ? 8.625 -20.471 -43.521 1.00 83.94 104 PRO A N 1
ATOM 811 C CA . PRO A 1 104 ? 9.697 -20.436 -44.502 1.00 83.94 104 PRO A CA 1
ATOM 812 C C . PRO A 1 104 ? 11.038 -20.732 -43.823 1.00 83.94 104 PRO A C 1
ATOM 814 O O . PRO A 1 104 ? 11.357 -20.158 -42.778 1.00 83.94 104 PRO A O 1
ATOM 817 N N . ASN A 1 105 ? 11.852 -21.593 -44.439 1.00 76.56 105 ASN A N 1
ATOM 818 C CA . ASN A 1 105 ? 13.211 -21.850 -43.975 1.00 76.56 105 ASN A CA 1
ATOM 819 C C . ASN A 1 105 ? 14.068 -20.598 -44.220 1.00 76.56 105 ASN A C 1
ATOM 821 O O . ASN A 1 105 ? 14.560 -20.363 -45.323 1.00 76.56 105 ASN A O 1
ATOM 825 N N . ARG A 1 106 ? 14.189 -19.746 -43.202 1.00 68.19 106 ARG A N 1
ATOM 826 C CA . ARG A 1 106 ? 14.990 -18.525 -43.262 1.00 68.19 106 ARG A CA 1
ATOM 827 C C . ARG A 1 106 ? 16.460 -18.922 -43.129 1.00 68.19 106 ARG A C 1
ATOM 829 O O . ARG A 1 106 ? 16.893 -19.324 -42.050 1.00 68.19 106 ARG A O 1
ATOM 836 N N . GLU A 1 107 ? 17.216 -18.838 -44.226 1.00 65.19 107 GLU A N 1
ATOM 837 C CA . GLU A 1 107 ? 18.672 -19.016 -44.196 1.00 65.19 107 GLU A CA 1
ATOM 838 C C . GLU A 1 107 ? 19.300 -18.127 -43.119 1.00 65.19 107 GLU A C 1
ATOM 840 O O . GLU A 1 107 ? 18.785 -17.049 -42.806 1.00 65.19 107 GLU A O 1
ATOM 845 N N . LYS A 1 108 ? 20.409 -18.618 -42.547 1.00 60.22 108 LYS A N 1
ATOM 846 C CA . LYS A 1 108 ? 21.176 -18.022 -41.446 1.00 60.22 108 LYS A CA 1
ATOM 847 C C . LYS A 1 108 ? 21.694 -16.621 -41.800 1.00 60.22 108 LYS A C 1
ATOM 849 O O . LYS A 1 108 ? 22.886 -16.417 -41.997 1.00 60.22 108 LYS A O 1
ATOM 854 N N . GLY A 1 109 ? 20.812 -15.632 -41.833 1.00 55.41 109 GLY A N 1
ATOM 855 C CA . GLY A 1 109 ? 21.204 -14.246 -41.670 1.00 55.41 109 GLY A CA 1
ATOM 856 C C . GLY A 1 109 ? 21.814 -14.112 -40.282 1.00 55.41 109 GLY A C 1
ATOM 857 O O . GLY A 1 109 ? 21.239 -14.615 -39.314 1.00 55.41 109 GLY A O 1
ATOM 858 N N . ALA A 1 110 ? 22.966 -13.453 -40.191 1.00 56.16 110 ALA A N 1
ATOM 859 C CA . ALA A 1 110 ? 23.586 -13.000 -38.947 1.00 56.16 110 ALA A CA 1
ATOM 860 C C . ALA A 1 110 ? 22.707 -11.925 -38.271 1.00 56.16 110 ALA A C 1
ATOM 862 O O . ALA A 1 110 ? 23.117 -10.788 -38.070 1.00 56.16 110 ALA A O 1
ATOM 863 N N . GLY A 1 111 ? 21.443 -12.264 -38.026 1.00 60.72 111 GLY A N 1
ATOM 864 C CA . GLY A 1 111 ? 20.481 -11.452 -37.317 1.00 60.72 111 GLY A CA 1
ATOM 865 C C . GLY A 1 111 ? 20.748 -11.585 -35.834 1.00 60.72 111 GLY A C 1
ATOM 866 O O . GLY A 1 111 ? 20.957 -12.692 -35.334 1.00 60.72 111 GLY A O 1
ATOM 867 N N . ASP A 1 112 ? 20.754 -10.438 -35.175 1.00 65.69 112 ASP A N 1
ATOM 868 C CA . ASP A 1 112 ? 20.890 -10.281 -33.738 1.00 65.69 112 ASP A CA 1
ATOM 869 C C . ASP A 1 112 ? 19.988 -11.300 -33.019 1.00 65.69 112 ASP A C 1
ATOM 871 O O . ASP A 1 112 ? 18.763 -11.280 -33.168 1.00 65.69 112 ASP A O 1
ATOM 875 N N . ARG A 1 113 ? 20.598 -12.283 -32.344 1.00 65.62 113 ARG A N 1
ATOM 876 C CA . ARG A 1 113 ? 19.894 -13.300 -31.551 1.00 65.62 113 ARG A CA 1
ATOM 877 C C . ARG A 1 113 ? 19.895 -12.802 -30.108 1.00 65.62 113 ARG A C 1
ATOM 879 O O . ARG A 1 113 ? 20.862 -13.098 -29.407 1.00 65.62 113 ARG A O 1
ATOM 886 N N . PRO A 1 114 ? 18.864 -12.075 -29.642 1.00 70.69 114 PRO A N 1
ATOM 887 C CA . PRO A 1 114 ? 18.790 -11.703 -28.239 1.00 70.69 114 PRO A CA 1
ATOM 888 C C . PRO A 1 114 ? 18.678 -12.983 -27.407 1.00 70.69 114 PRO A C 1
ATOM 890 O O . PRO A 1 114 ? 17.719 -13.746 -27.528 1.00 70.69 114 PRO A O 1
ATOM 893 N N . THR A 1 115 ? 19.693 -13.253 -26.593 1.00 74.88 115 THR A N 1
ATOM 894 C CA . THR A 1 115 ? 19.676 -14.328 -25.603 1.00 74.88 115 THR A CA 1
ATOM 895 C C . THR A 1 115 ? 19.299 -13.742 -24.245 1.00 74.88 115 THR A C 1
ATOM 897 O O . THR A 1 115 ? 19.816 -12.709 -23.828 1.00 74.88 115 THR A O 1
ATOM 900 N N . MET A 1 116 ? 18.382 -14.401 -23.535 1.00 65.00 116 MET A N 1
ATOM 901 C CA . MET A 1 116 ? 18.040 -14.063 -22.148 1.00 65.00 116 MET A CA 1
ATOM 902 C C . MET A 1 116 ? 19.165 -14.566 -21.227 1.00 65.00 116 MET A C 1
ATOM 904 O O . MET A 1 116 ? 19.088 -15.666 -20.690 1.00 65.00 116 MET A O 1
ATOM 908 N N . ALA A 1 117 ? 20.248 -13.802 -21.088 1.00 57.97 117 ALA A N 1
ATOM 909 C CA . ALA A 1 117 ? 21.453 -14.207 -20.354 1.00 57.97 117 ALA A CA 1
ATOM 910 C C . ALA A 1 117 ? 21.430 -13.841 -18.849 1.00 57.97 117 ALA A C 1
ATOM 912 O O . ALA A 1 117 ? 22.460 -13.478 -18.291 1.00 57.97 117 ALA A O 1
ATOM 913 N N . ALA A 1 118 ? 20.268 -13.909 -18.189 1.00 56.12 118 ALA A N 1
ATOM 914 C CA . ALA A 1 118 ? 20.077 -13.419 -16.815 1.00 56.12 118 ALA A CA 1
ATOM 915 C C . ALA A 1 118 ? 19.543 -14.487 -15.839 1.00 56.12 118 ALA A C 1
ATOM 917 O O . ALA A 1 118 ? 18.727 -14.189 -14.971 1.00 56.12 118 ALA A O 1
ATOM 918 N N . ALA A 1 119 ? 19.990 -15.737 -15.971 1.00 53.84 119 ALA A N 1
ATOM 919 C CA . ALA A 1 119 ? 19.745 -16.769 -14.967 1.00 53.84 119 ALA A CA 1
ATOM 920 C C . ALA A 1 119 ? 21.035 -17.017 -14.173 1.00 53.84 119 ALA A C 1
ATOM 922 O O . ALA A 1 119 ? 22.009 -17.533 -14.719 1.00 53.84 119 ALA A O 1
ATOM 923 N N . ALA A 1 120 ? 21.050 -16.647 -12.891 1.00 52.41 120 ALA A N 1
ATOM 924 C CA . ALA A 1 120 ? 22.032 -17.187 -11.960 1.00 52.41 120 ALA A CA 1
ATOM 925 C C . ALA A 1 120 ? 21.632 -18.639 -11.660 1.00 52.41 120 ALA A C 1
ATOM 927 O O . ALA A 1 120 ? 20.575 -18.890 -11.078 1.00 52.41 120 ALA A O 1
ATOM 928 N N . ASP A 1 121 ? 22.444 -19.592 -12.113 1.00 48.50 121 ASP A N 1
ATOM 929 C CA . ASP A 1 121 ? 22.239 -21.023 -11.893 1.00 48.50 121 ASP A CA 1
ATOM 930 C C . ASP A 1 121 ? 22.571 -21.394 -10.437 1.00 48.50 121 ASP A C 1
ATOM 932 O O . ASP A 1 121 ? 23.643 -21.900 -10.118 1.00 48.50 121 ASP A O 1
ATOM 936 N N . THR A 1 122 ? 21.652 -21.090 -9.519 1.00 57.12 122 THR A N 1
ATOM 937 C CA . THR A 1 122 ? 21.724 -21.500 -8.105 1.00 57.12 122 THR A CA 1
ATOM 938 C C . THR A 1 122 ? 20.953 -22.808 -7.891 1.00 57.12 122 THR A C 1
ATOM 940 O O . THR A 1 122 ? 20.244 -22.959 -6.901 1.00 57.12 122 THR A O 1
ATOM 943 N N . THR A 1 123 ? 21.025 -23.763 -8.827 1.00 51.94 123 THR A N 1
ATOM 944 C CA . THR A 1 123 ? 20.320 -25.058 -8.681 1.00 51.94 123 THR A CA 1
ATOM 945 C C . THR A 1 123 ? 21.256 -26.259 -8.508 1.00 51.94 123 THR A C 1
ATOM 947 O O . THR A 1 123 ? 20.779 -27.373 -8.328 1.00 51.94 123 THR A O 1
ATOM 950 N N . MET A 1 124 ? 22.582 -26.083 -8.450 1.00 43.53 124 MET A N 1
ATOM 951 C CA . MET A 1 124 ? 23.506 -27.198 -8.173 1.00 43.53 124 MET A CA 1
ATOM 952 C C . MET A 1 124 ? 24.718 -26.748 -7.336 1.00 43.53 124 MET A C 1
ATOM 954 O O . MET A 1 124 ? 25.577 -26.035 -7.854 1.00 43.53 124 MET A O 1
ATOM 958 N N . PRO A 1 125 ? 24.871 -27.172 -6.063 1.00 45.00 125 PRO A N 1
ATOM 959 C CA . PRO A 1 125 ? 26.113 -26.972 -5.334 1.00 45.00 125 PRO A CA 1
ATOM 960 C C . PRO A 1 125 ? 27.070 -28.125 -5.652 1.00 45.00 125 PRO A C 1
ATOM 962 O O . PRO A 1 125 ? 27.093 -29.132 -4.947 1.00 45.00 125 PRO A O 1
ATOM 965 N N . LEU A 1 126 ? 27.896 -27.989 -6.692 1.00 35.38 126 LEU A N 1
ATOM 966 C CA . LEU A 1 126 ? 29.139 -28.756 -6.735 1.00 35.38 126 LEU A CA 1
ATOM 967 C C . LEU A 1 126 ? 30.257 -28.009 -7.465 1.00 35.38 126 LEU A C 1
ATOM 969 O O . LEU A 1 126 ? 30.245 -27.823 -8.673 1.00 35.38 126 LEU A O 1
ATOM 973 N N . SER A 1 127 ? 31.216 -27.591 -6.644 1.00 39.41 127 SER A N 1
ATOM 974 C CA . SER A 1 127 ? 32.637 -27.394 -6.908 1.00 39.41 127 SER A CA 1
ATOM 975 C C . SER A 1 127 ? 33.152 -27.680 -8.333 1.00 39.41 127 SER A C 1
ATOM 977 O O . SER A 1 127 ? 33.141 -28.817 -8.795 1.00 39.41 127 SER A O 1
ATOM 979 N N . THR A 1 128 ? 33.843 -26.669 -8.873 1.00 35.12 128 THR A N 1
ATOM 980 C CA . THR A 1 128 ? 34.908 -26.721 -9.898 1.00 35.12 128 THR A CA 1
ATOM 981 C C . THR A 1 128 ? 34.507 -26.424 -11.355 1.00 35.12 128 THR A C 1
ATOM 983 O O . THR A 1 128 ? 33.650 -27.059 -11.954 1.00 35.12 128 THR A O 1
ATOM 986 N N . ALA A 1 129 ? 35.210 -25.417 -11.890 1.00 30.88 129 ALA A N 1
ATOM 987 C CA . ALA A 1 129 ? 35.250 -24.838 -13.237 1.00 30.88 129 ALA A CA 1
ATOM 988 C C . ALA A 1 129 ? 34.838 -25.727 -14.438 1.00 30.88 129 ALA A C 1
ATOM 990 O O . ALA A 1 129 ? 35.297 -26.866 -14.545 1.00 30.88 129 ALA A O 1
ATOM 991 N N . PRO A 1 130 ? 34.121 -25.183 -15.446 1.00 35.94 130 PRO A N 1
ATOM 992 C CA . PRO A 1 130 ? 33.851 -25.905 -16.676 1.00 35.94 130 PRO A CA 1
ATOM 993 C C . PRO A 1 130 ? 34.981 -25.671 -17.687 1.00 35.94 130 PRO A C 1
ATOM 995 O O . PRO A 1 130 ? 35.008 -24.687 -18.422 1.00 35.94 130 PRO A O 1
ATOM 998 N N . ALA A 1 131 ? 35.899 -26.628 -17.765 1.00 33.69 131 ALA A N 1
ATOM 999 C CA . ALA A 1 131 ? 36.627 -26.915 -18.992 1.00 33.69 131 ALA A CA 1
ATOM 1000 C C . ALA A 1 131 ? 36.213 -28.310 -19.462 1.00 33.69 131 ALA A C 1
ATOM 1002 O O . ALA A 1 131 ? 36.813 -29.300 -19.060 1.00 33.69 131 ALA A O 1
ATOM 1003 N N . HIS A 1 132 ? 35.180 -28.414 -20.300 1.00 32.75 132 HIS A N 1
ATOM 1004 C CA . HIS A 1 132 ? 35.032 -29.591 -21.153 1.00 32.75 132 HIS A CA 1
ATOM 1005 C C . HIS A 1 132 ? 34.245 -29.288 -22.430 1.00 32.75 132 HIS A C 1
ATOM 1007 O O . HIS A 1 132 ? 33.154 -28.728 -22.451 1.00 32.75 132 HIS A O 1
ATOM 1013 N N . LYS A 1 133 ? 34.902 -29.676 -23.516 1.00 29.62 133 LYS A N 1
ATOM 1014 C CA . LYS A 1 133 ? 34.519 -29.645 -24.918 1.00 29.62 133 LYS A CA 1
ATOM 1015 C C . LYS A 1 133 ? 33.390 -30.654 -25.155 1.00 29.62 133 LYS A C 1
ATOM 1017 O O . LYS A 1 133 ? 33.559 -31.832 -24.859 1.00 29.62 133 LYS A O 1
ATOM 1022 N N . ALA A 1 134 ? 32.264 -30.205 -25.706 1.00 31.00 134 ALA A N 1
ATOM 1023 C CA . ALA A 1 134 ? 31.177 -31.084 -26.129 1.00 31.00 134 ALA A CA 1
ATOM 1024 C C . ALA A 1 134 ? 31.613 -31.942 -27.334 1.00 31.00 134 ALA A C 1
ATOM 1026 O O . ALA A 1 134 ? 32.155 -31.428 -28.314 1.00 31.00 134 ALA A O 1
ATOM 1027 N N . THR A 1 135 ? 31.385 -33.252 -27.275 1.00 29.95 135 THR A N 1
ATOM 1028 C CA . THR A 1 135 ? 31.458 -34.170 -28.422 1.00 29.95 135 THR A CA 1
ATOM 1029 C C . THR A 1 135 ? 30.301 -35.160 -28.315 1.00 29.95 135 THR A C 1
ATOM 1031 O O . THR A 1 135 ? 30.032 -35.693 -27.244 1.00 29.95 135 THR A O 1
ATOM 1034 N N . GLN A 1 136 ? 29.586 -35.296 -29.431 1.00 33.78 136 GLN A N 1
ATOM 1035 C CA . GLN A 1 136 ? 28.388 -36.103 -29.653 1.00 33.78 136 GLN A CA 1
ATOM 1036 C C . GLN A 1 136 ? 28.687 -37.606 -29.544 1.00 33.78 136 GLN A C 1
ATOM 1038 O O . GLN A 1 136 ? 29.705 -38.025 -30.083 1.00 33.78 136 GLN A O 1
ATOM 1043 N N . ASP A 1 137 ? 27.789 -38.400 -28.948 1.00 26.62 137 ASP A N 1
ATOM 1044 C CA . ASP A 1 137 ? 27.101 -39.502 -29.647 1.00 26.62 137 ASP A CA 1
ATOM 1045 C C . ASP A 1 137 ? 25.949 -40.084 -28.794 1.00 26.62 137 ASP A C 1
ATOM 1047 O O . ASP A 1 137 ? 25.838 -39.857 -27.592 1.00 26.62 137 ASP A O 1
ATOM 1051 N N . SER A 1 138 ? 25.067 -40.788 -29.486 1.00 33.91 138 SER A N 1
ATOM 1052 C CA . SER A 1 138 ? 23.714 -41.229 -29.175 1.00 33.91 138 SER A CA 1
ATOM 1053 C C . SER A 1 138 ? 23.643 -42.474 -28.278 1.00 33.91 138 SER A C 1
ATOM 1055 O O . SER A 1 138 ? 24.575 -43.274 -28.257 1.00 33.91 138 SER A O 1
ATOM 1057 N N . THR A 1 139 ? 22.455 -42.710 -27.692 1.00 29.95 139 THR A N 1
ATOM 1058 C CA . THR A 1 139 ? 21.754 -44.019 -27.546 1.00 29.95 139 THR A CA 1
ATOM 1059 C C . THR A 1 139 ? 21.215 -44.311 -26.128 1.00 29.95 139 THR A C 1
ATOM 1061 O O . THR A 1 139 ? 21.958 -44.642 -25.215 1.00 29.95 139 THR A O 1
ATOM 1064 N N . SER A 1 140 ? 19.876 -44.283 -26.031 1.00 31.20 140 SER A N 1
ATOM 1065 C CA . SER A 1 140 ? 18.980 -45.086 -25.167 1.00 31.20 140 SER A CA 1
ATOM 1066 C C . SER A 1 140 ? 18.862 -44.838 -23.651 1.00 31.20 140 SER A C 1
ATOM 1068 O O . SER A 1 140 ? 19.792 -44.983 -22.869 1.00 31.20 140 SER A O 1
ATOM 1070 N N . ILE A 1 141 ? 17.607 -44.589 -23.258 1.00 33.03 141 ILE A N 1
ATOM 1071 C CA . ILE A 1 141 ? 17.028 -44.496 -21.905 1.00 33.03 141 ILE A CA 1
ATOM 1072 C C . ILE A 1 141 ? 16.924 -45.905 -21.273 1.00 33.03 141 ILE A C 1
ATOM 1074 O O . ILE A 1 141 ? 16.713 -46.873 -22.009 1.00 33.03 141 ILE A O 1
ATOM 1078 N N . PRO A 1 142 ? 16.936 -46.039 -19.931 1.00 32.38 142 PRO A N 1
ATOM 1079 C CA . PRO A 1 142 ? 15.675 -46.460 -19.310 1.00 32.38 142 PRO A CA 1
ATOM 1080 C C . PRO A 1 142 ? 15.316 -45.740 -17.997 1.00 32.38 142 PRO A C 1
ATOM 1082 O O . PRO A 1 142 ? 16.150 -45.299 -17.213 1.00 32.38 142 PRO A O 1
ATOM 1085 N N . VAL A 1 143 ? 14.001 -45.661 -17.806 1.00 39.25 143 VAL A N 1
ATOM 1086 C CA . VAL A 1 143 ? 13.233 -45.160 -16.662 1.00 39.25 143 VAL A CA 1
ATOM 1087 C C . VAL A 1 143 ? 13.692 -45.778 -15.336 1.00 39.25 143 VAL A C 1
ATOM 1089 O O . VAL A 1 143 ? 13.833 -46.993 -15.232 1.00 39.25 143 VAL A O 1
ATOM 1092 N N . THR A 1 144 ? 13.821 -44.970 -14.281 1.00 29.39 144 THR A N 1
ATOM 1093 C CA . THR A 1 144 ? 13.696 -45.445 -12.894 1.00 29.39 144 THR A CA 1
ATOM 1094 C C . THR A 1 144 ? 12.950 -44.404 -12.069 1.00 29.39 144 THR A C 1
ATOM 1096 O O . THR A 1 144 ? 13.358 -43.251 -11.957 1.00 29.39 144 THR A O 1
ATOM 1099 N N . ALA A 1 145 ? 11.810 -44.839 -11.541 1.00 34.69 145 ALA A N 1
ATOM 1100 C CA . ALA A 1 145 ? 10.987 -44.122 -10.591 1.00 34.69 145 ALA A CA 1
ATOM 1101 C C . ALA A 1 145 ? 11.703 -43.993 -9.240 1.00 34.69 145 ALA A C 1
ATOM 1103 O O . ALA A 1 145 ? 12.263 -44.964 -8.738 1.00 34.69 145 ALA A O 1
ATOM 1104 N N . ALA A 1 146 ? 11.594 -42.824 -8.616 1.00 30.94 146 ALA A N 1
ATOM 1105 C CA . ALA A 1 146 ? 11.706 -42.686 -7.173 1.00 30.94 146 ALA A CA 1
ATOM 1106 C C . ALA A 1 146 ? 10.791 -41.541 -6.731 1.00 30.94 146 ALA A C 1
ATOM 1108 O O . ALA A 1 146 ? 11.080 -40.362 -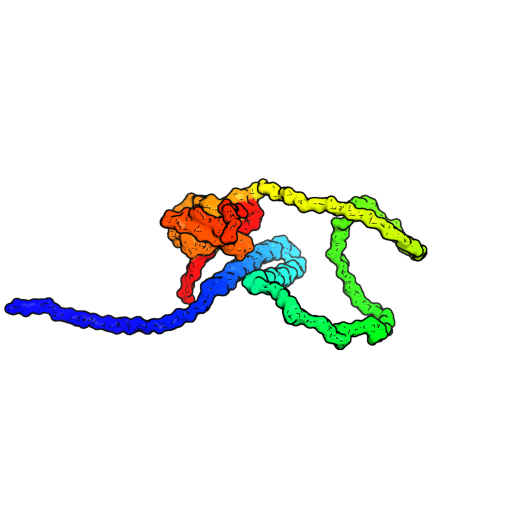6.922 1.00 30.94 146 ALA A O 1
ATOM 1109 N N . SER A 1 147 ? 9.642 -41.923 -6.181 1.00 37.16 147 SER A N 1
ATOM 1110 C CA . SER A 1 147 ? 8.835 -41.065 -5.329 1.00 37.16 147 SER A CA 1
ATOM 1111 C C . SER A 1 147 ? 9.644 -40.726 -4.081 1.00 37.16 147 SER A C 1
ATOM 1113 O O . SER A 1 147 ? 10.007 -41.632 -3.335 1.00 37.16 147 SER A O 1
ATOM 1115 N N . THR A 1 148 ? 9.844 -39.440 -3.810 1.00 31.33 148 THR A N 1
ATOM 1116 C CA . THR A 1 148 ? 10.205 -38.979 -2.467 1.00 31.33 148 THR A CA 1
ATOM 1117 C C . THR A 1 148 ? 9.268 -37.848 -2.084 1.00 31.33 148 THR A C 1
ATOM 1119 O O . THR A 1 148 ? 9.438 -36.691 -2.456 1.00 31.33 148 THR A O 1
ATOM 1122 N N . SER A 1 149 ? 8.227 -38.249 -1.360 1.00 37.41 149 SER A N 1
ATOM 1123 C CA . SER A 1 149 ? 7.471 -37.417 -0.435 1.00 37.41 149 SER A CA 1
ATOM 1124 C C . SER A 1 149 ? 8.441 -36.761 0.548 1.00 37.41 149 SER A C 1
ATOM 1126 O O . SER A 1 149 ? 9.121 -37.473 1.279 1.00 37.41 149 SER A O 1
ATOM 1128 N N . LEU A 1 150 ? 8.490 -35.428 0.570 1.00 32.84 150 LEU A N 1
ATOM 1129 C CA . LEU A 1 150 ? 9.043 -34.653 1.677 1.00 32.84 150 LEU A CA 1
ATOM 1130 C C . LEU A 1 150 ? 8.106 -33.468 1.946 1.00 32.84 150 LEU A C 1
ATOM 1132 O O . LEU A 1 150 ? 7.880 -32.592 1.117 1.00 32.84 150 LEU A O 1
ATOM 1136 N N . SER A 1 151 ? 7.507 -33.568 3.122 1.00 32.97 151 SER A N 1
ATOM 1137 C CA . SER A 1 151 ? 6.621 -32.679 3.865 1.00 32.97 151 SER A CA 1
ATOM 1138 C C . SER A 1 151 ? 6.901 -31.168 3.769 1.00 32.97 151 SER A C 1
ATOM 1140 O O . SER A 1 151 ? 8.061 -30.759 3.722 1.00 32.97 151 SER A O 1
ATOM 1142 N N . PRO A 1 152 ? 5.859 -30.318 3.882 1.00 38.72 152 PRO A N 1
ATOM 1143 C CA . PRO A 1 152 ? 6.035 -28.903 4.173 1.00 38.72 152 PRO A CA 1
ATOM 1144 C C . PRO A 1 152 ? 6.461 -28.750 5.636 1.00 38.72 152 PRO A C 1
ATOM 1146 O O . PRO A 1 152 ? 5.647 -28.864 6.551 1.00 38.72 152 PRO A O 1
ATOM 1149 N N . THR A 1 153 ? 7.741 -28.480 5.879 1.00 27.30 153 THR A N 1
ATOM 1150 C CA . THR A 1 153 ? 8.174 -27.995 7.190 1.00 27.30 153 THR A CA 1
ATOM 1151 C C . THR A 1 153 ? 7.761 -26.533 7.306 1.00 27.30 153 THR A C 1
ATOM 1153 O O . THR A 1 153 ? 8.495 -25.612 6.959 1.00 27.30 153 THR A O 1
ATOM 1156 N N . THR A 1 154 ? 6.547 -26.322 7.806 1.00 38.19 154 THR A N 1
ATOM 1157 C CA . THR A 1 154 ? 6.227 -25.153 8.620 1.00 38.19 154 THR A CA 1
ATOM 1158 C C . THR A 1 154 ? 7.268 -25.043 9.728 1.00 38.19 154 THR A C 1
ATOM 1160 O O . THR A 1 154 ? 7.410 -25.990 10.498 1.00 38.19 154 THR A O 1
ATOM 1163 N N . THR A 1 155 ? 7.993 -23.925 9.791 1.00 39.09 155 THR A N 1
ATOM 1164 C CA . THR A 1 155 ? 8.398 -23.185 11.006 1.00 39.09 155 THR A CA 1
ATOM 1165 C C . THR A 1 155 ? 9.443 -22.150 10.584 1.00 39.09 155 THR A C 1
ATOM 1167 O O . THR A 1 155 ? 10.611 -22.476 10.409 1.00 39.09 155 THR A O 1
ATOM 1170 N N . SER A 1 156 ? 9.033 -20.889 10.434 1.00 34.31 156 SER A N 1
ATOM 1171 C CA . SER A 1 156 ? 9.955 -19.751 10.510 1.00 34.31 156 SER A CA 1
ATOM 1172 C C . SER A 1 156 ? 9.524 -18.924 11.711 1.00 34.31 156 SER A C 1
ATOM 1174 O O . SER A 1 156 ? 8.448 -18.324 11.706 1.00 34.31 156 SER A O 1
ATOM 1176 N N . GLY A 1 157 ? 10.326 -19.019 12.770 1.00 37.94 157 GLY A N 1
ATOM 1177 C CA . GLY A 1 157 ? 10.072 -18.447 14.085 1.00 37.94 157 GLY A CA 1
ATOM 1178 C C . GLY A 1 157 ? 10.026 -16.921 14.095 1.00 37.94 157 GLY A C 1
ATOM 1179 O O . GLY A 1 157 ? 10.495 -16.248 13.178 1.00 37.94 157 GLY A O 1
ATOM 1180 N N . ALA A 1 158 ? 9.436 -16.396 15.167 1.00 47.16 158 ALA A N 1
ATOM 1181 C CA . ALA A 1 158 ? 9.350 -14.979 15.477 1.00 47.16 158 ALA A CA 1
ATOM 1182 C C . ALA A 1 158 ? 10.755 -14.370 15.624 1.00 47.16 158 ALA A C 1
ATOM 1184 O O . ALA A 1 158 ? 11.380 -14.466 16.675 1.00 47.16 158 ALA A O 1
ATOM 1185 N N . SER A 1 159 ? 11.266 -13.755 14.559 1.00 53.94 159 SER A N 1
ATOM 1186 C CA . SER A 1 159 ? 12.411 -12.854 14.656 1.00 53.94 159 SER A CA 1
ATOM 1187 C C . SER A 1 159 ? 11.916 -11.498 15.161 1.00 53.94 159 SER A C 1
ATOM 1189 O O . SER A 1 159 ? 11.108 -10.862 14.477 1.00 53.94 159 SER A O 1
ATOM 1191 N N . GLU A 1 160 ? 12.395 -11.054 16.322 1.00 72.69 160 GLU A N 1
ATOM 1192 C CA . GLU A 1 160 ? 12.166 -9.692 16.818 1.00 72.69 160 GLU A CA 1
ATOM 1193 C C . GLU A 1 160 ? 12.591 -8.650 15.761 1.00 72.69 160 GLU A C 1
ATOM 1195 O O . GLU A 1 160 ? 13.533 -8.851 14.979 1.00 72.69 160 GLU A O 1
ATOM 1200 N N . GLY A 1 161 ? 11.859 -7.541 15.690 1.00 86.62 161 GLY A N 1
ATOM 1201 C CA . GLY A 1 161 ? 12.143 -6.443 14.771 1.00 86.62 161 GLY A CA 1
ATOM 1202 C C . GLY A 1 161 ? 11.116 -5.329 14.884 1.00 86.62 161 GLY A C 1
ATOM 1203 O O . GLY A 1 161 ? 10.427 -5.226 15.894 1.00 86.62 161 GLY A O 1
ATOM 1204 N N . THR A 1 162 ? 11.004 -4.492 13.857 1.00 90.19 162 THR A N 1
ATOM 1205 C CA . THR A 1 162 ? 9.989 -3.436 13.800 1.00 90.19 162 THR A CA 1
ATOM 1206 C C . THR A 1 162 ? 9.040 -3.637 12.625 1.00 90.19 162 THR A C 1
ATOM 1208 O O . THR A 1 162 ? 9.357 -4.338 11.661 1.00 90.19 162 THR A O 1
ATOM 1211 N N . PHE A 1 163 ? 7.860 -3.041 12.728 1.00 90.12 163 PHE A N 1
ATOM 1212 C CA . PHE A 1 163 ? 6.885 -2.901 11.652 1.00 90.12 163 PHE A CA 1
ATOM 1213 C C . PHE A 1 163 ? 6.640 -1.405 11.404 1.00 90.12 163 PHE A C 1
ATOM 1215 O O . PHE A 1 163 ? 6.955 -0.571 12.262 1.00 90.12 163 PHE A O 1
ATOM 1222 N N . ASN A 1 164 ? 6.111 -1.054 10.233 1.00 89.88 164 ASN A N 1
ATOM 1223 C CA . ASN A 1 164 ? 5.829 0.336 9.879 1.00 89.88 164 ASN A CA 1
ATOM 1224 C C . ASN A 1 164 ? 4.340 0.633 10.043 1.00 89.88 164 ASN A C 1
ATOM 1226 O O . ASN A 1 164 ? 3.499 0.008 9.404 1.00 89.88 164 ASN A O 1
ATOM 1230 N N . LEU A 1 165 ? 4.017 1.610 10.883 1.00 93.44 165 LEU A N 1
ATOM 1231 C CA . LEU A 1 165 ? 2.682 2.168 11.028 1.00 93.44 165 LEU A CA 1
ATOM 1232 C C . LEU A 1 165 ? 2.559 3.414 10.153 1.00 93.44 165 LEU A C 1
ATOM 1234 O O . LEU A 1 165 ? 3.346 4.344 10.293 1.00 93.44 165 LEU A O 1
ATOM 1238 N N . LEU A 1 166 ? 1.554 3.449 9.294 1.00 92.50 166 LEU A N 1
ATOM 1239 C CA . LEU A 1 166 ? 1.234 4.537 8.384 1.00 92.50 166 LEU A CA 1
ATOM 1240 C C . LEU A 1 166 ? 0.005 5.279 8.909 1.00 92.50 166 LEU A C 1
ATOM 1242 O O . LEU A 1 166 ? -1.025 4.667 9.202 1.00 92.50 166 LEU A O 1
ATOM 1246 N N . LEU A 1 167 ? 0.117 6.597 9.038 1.00 89.44 167 LEU A N 1
ATOM 1247 C CA . LEU A 1 167 ? -0.924 7.457 9.593 1.00 89.44 167 LEU A CA 1
ATOM 1248 C C . LEU A 1 167 ? -1.463 8.373 8.496 1.00 89.44 167 LEU A C 1
ATOM 1250 O O . LEU A 1 167 ? -0.704 9.110 7.867 1.00 89.44 167 LEU A O 1
ATOM 1254 N N . PHE A 1 168 ? -2.780 8.361 8.287 1.00 89.62 168 PHE A N 1
ATOM 1255 C CA . PHE A 1 168 ? -3.423 9.163 7.244 1.00 89.62 168 PHE A CA 1
ATOM 1256 C C . PHE A 1 168 ? -4.341 10.242 7.804 1.00 89.62 168 PHE A C 1
ATOM 1258 O O . PHE A 1 168 ? -4.971 10.061 8.844 1.00 89.62 168 PHE A O 1
ATOM 1265 N N . ALA A 1 169 ? -4.465 11.346 7.064 1.00 90.19 169 ALA A N 1
ATOM 1266 C CA . ALA A 1 169 ? -5.429 12.417 7.314 1.00 90.19 169 ALA A CA 1
ATOM 1267 C C . ALA A 1 169 ? -5.476 12.856 8.793 1.00 90.19 169 ALA A C 1
ATOM 1269 O O . ALA A 1 169 ? -4.475 13.304 9.345 1.00 90.19 169 ALA A O 1
ATOM 1270 N N . SER A 1 170 ? -6.625 12.716 9.462 1.00 89.75 170 SER A N 1
ATOM 1271 C CA . SER A 1 170 ? -6.769 13.133 10.859 1.00 89.75 170 SER A CA 1
ATOM 1272 C C . SER A 1 170 ? -5.891 12.337 11.829 1.00 89.75 170 SER A C 1
ATOM 1274 O O . SER A 1 170 ? -5.557 12.866 12.887 1.00 89.75 170 SER A O 1
ATOM 1276 N N . ALA A 1 171 ? -5.461 11.119 11.479 1.00 90.19 171 ALA A N 1
ATOM 1277 C CA . ALA A 1 171 ? -4.532 10.342 12.293 1.00 90.19 171 ALA A CA 1
ATOM 1278 C C . ALA A 1 171 ? -3.135 10.971 12.298 1.00 90.19 171 ALA A C 1
ATOM 1280 O O . ALA A 1 171 ? -2.537 11.095 13.365 1.00 90.19 171 ALA A O 1
ATOM 1281 N N . SER A 1 172 ? -2.636 11.432 11.143 1.00 92.00 172 SER A N 1
ATOM 1282 C CA . SER A 1 172 ? -1.340 12.117 11.092 1.00 92.00 172 SER A CA 1
ATOM 1283 C C . SER A 1 172 ? -1.409 13.457 11.817 1.00 92.00 172 SER A C 1
ATOM 1285 O O . SER A 1 172 ? -0.554 13.738 12.653 1.00 92.00 172 SER A O 1
ATOM 1287 N N . THR A 1 173 ? -2.468 14.248 11.600 1.00 92.31 173 THR A N 1
ATOM 1288 C CA . THR A 1 173 ? -2.671 15.525 12.308 1.00 92.31 173 THR A CA 1
ATOM 1289 C C . THR A 1 173 ? -2.739 15.336 13.825 1.00 92.31 173 THR A C 1
ATOM 1291 O O . THR A 1 173 ? -2.170 16.137 14.565 1.00 92.31 173 THR A O 1
ATOM 1294 N N . PHE A 1 174 ? -3.394 14.271 14.302 1.00 92.88 174 PHE A N 1
ATOM 1295 C CA . PHE A 1 174 ? -3.461 13.959 15.732 1.00 92.88 174 PHE A CA 1
ATOM 1296 C C . PHE A 1 174 ? -2.093 13.561 16.304 1.00 92.88 174 PHE A C 1
ATOM 1298 O O . PHE A 1 174 ? -1.736 13.971 17.406 1.00 92.88 174 PHE A O 1
ATOM 1305 N N . CYS A 1 175 ? -1.300 12.814 15.537 1.00 91.25 175 CYS A N 1
ATOM 1306 C CA . CYS A 1 175 ? 0.048 12.382 15.896 1.00 91.25 175 CYS A CA 1
ATOM 1307 C C . CYS A 1 175 ? 1.121 13.411 15.500 1.00 91.25 175 CYS A C 1
ATOM 1309 O O . CYS A 1 175 ? 2.153 13.047 14.945 1.00 91.25 175 CYS A O 1
ATOM 1311 N N . ASN A 1 176 ? 0.903 14.703 15.762 1.00 91.81 176 ASN A N 1
ATOM 1312 C CA . ASN A 1 176 ? 1.875 15.778 15.492 1.00 91.81 176 ASN A CA 1
ATOM 1313 C C . ASN A 1 176 ? 2.344 15.886 14.021 1.00 91.81 176 ASN A C 1
ATOM 1315 O O . ASN A 1 176 ? 3.490 16.247 13.763 1.00 91.81 176 ASN A O 1
ATOM 1319 N N . ASN A 1 177 ? 1.463 15.602 13.058 1.00 87.81 177 ASN A N 1
ATOM 1320 C CA . ASN A 1 177 ? 1.751 15.544 11.615 1.00 87.81 177 ASN A CA 1
ATOM 1321 C C . ASN A 1 177 ? 2.786 14.473 11.222 1.00 87.81 177 ASN A C 1
ATOM 1323 O O . ASN A 1 177 ? 3.498 14.627 10.232 1.00 87.81 177 ASN A O 1
ATOM 1327 N N . LEU A 1 178 ? 2.865 13.378 11.984 1.00 86.94 178 LEU A N 1
ATOM 1328 C CA . LEU A 1 178 ? 3.646 12.200 11.610 1.00 86.94 178 LEU A CA 1
ATOM 1329 C C . LEU A 1 178 ? 2.896 11.374 10.564 1.00 86.94 178 LEU A C 1
ATOM 1331 O O . LEU A 1 178 ? 1.756 10.976 10.786 1.00 86.94 178 LEU A O 1
ATOM 1335 N N . GLU A 1 179 ? 3.556 11.071 9.451 1.00 85.19 179 GLU A N 1
ATOM 1336 C CA . GLU A 1 179 ? 3.007 10.219 8.383 1.00 85.19 179 GLU A CA 1
ATOM 1337 C C . GLU A 1 179 ? 3.323 8.732 8.601 1.00 85.19 179 GLU A C 1
ATOM 1339 O O . GLU A 1 179 ? 2.600 7.858 8.122 1.00 85.19 179 GLU A O 1
ATOM 1344 N N . SER A 1 180 ? 4.389 8.431 9.351 1.00 88.44 180 SER A N 1
ATOM 1345 C CA . SER A 1 180 ? 4.801 7.062 9.656 1.00 88.44 180 SER A CA 1
ATOM 1346 C C . SER A 1 180 ? 5.497 6.936 11.011 1.00 88.44 180 SER A C 1
ATOM 1348 O O . SER A 1 180 ? 6.200 7.855 11.434 1.00 88.44 180 SER A O 1
ATOM 1350 N N . LEU A 1 181 ? 5.370 5.774 11.651 1.00 89.31 181 LEU A N 1
ATOM 1351 C CA . LEU A 1 181 ? 6.053 5.411 12.893 1.00 89.31 181 LEU A CA 1
ATOM 1352 C C . LEU A 1 181 ? 6.575 3.972 12.812 1.00 89.31 181 LEU A C 1
ATOM 1354 O O . LEU A 1 181 ? 5.868 3.087 12.343 1.00 89.31 181 LEU A O 1
ATOM 1358 N N . SER A 1 182 ? 7.789 3.720 13.308 1.00 91.81 182 SER A N 1
ATOM 1359 C CA . SER A 1 182 ? 8.311 2.355 13.447 1.00 91.81 182 SER A CA 1
ATOM 1360 C C . SER A 1 182 ? 8.076 1.857 14.869 1.00 91.81 182 SER A C 1
ATOM 1362 O O . SER A 1 182 ? 8.502 2.500 15.830 1.00 91.81 182 SER A O 1
ATOM 1364 N N . LEU A 1 183 ? 7.375 0.734 15.004 1.00 90.75 183 LEU A N 1
ATOM 1365 C CA . LEU A 1 183 ? 6.984 0.151 16.288 1.00 90.75 183 LEU A CA 1
ATOM 1366 C C . LEU A 1 183 ? 7.505 -1.289 16.410 1.00 90.75 183 LEU A C 1
ATOM 1368 O O . LEU A 1 183 ? 7.710 -1.952 15.391 1.00 90.75 183 LEU A O 1
ATOM 1372 N N . PRO A 1 184 ? 7.749 -1.787 17.635 1.00 90.88 184 PRO A N 1
ATOM 1373 C CA . PRO A 1 184 ? 8.276 -3.131 17.845 1.00 90.88 184 PRO A CA 1
ATOM 1374 C C . PRO A 1 184 ? 7.278 -4.221 17.425 1.00 90.88 184 PRO A C 1
ATOM 1376 O O . PRO A 1 184 ? 6.072 -4.102 17.637 1.00 90.88 184 PRO A O 1
ATOM 1379 N N . ALA A 1 185 ? 7.818 -5.297 16.857 1.00 89.62 185 ALA A N 1
ATOM 1380 C CA . ALA A 1 185 ? 7.134 -6.521 16.463 1.00 89.62 185 ALA A CA 1
ATOM 1381 C C . ALA A 1 185 ? 7.828 -7.751 17.097 1.00 89.62 185 ALA A C 1
ATOM 1383 O O . ALA A 1 185 ? 9.048 -7.722 17.298 1.00 89.62 185 ALA A O 1
ATOM 1384 N N . PRO A 1 186 ? 7.109 -8.864 17.331 1.00 90.94 186 PRO A N 1
ATOM 1385 C CA . PRO A 1 186 ? 5.686 -9.068 17.049 1.00 90.94 186 PRO A CA 1
ATOM 1386 C C . PRO A 1 186 ? 4.770 -8.327 18.037 1.00 90.94 186 PRO A C 1
ATOM 1388 O O . PRO A 1 186 ? 5.095 -8.197 19.213 1.00 90.94 186 PRO A O 1
ATOM 1391 N N . THR A 1 187 ? 3.624 -7.849 17.554 1.00 91.81 187 THR A N 1
ATOM 1392 C CA . THR A 1 187 ? 2.570 -7.230 18.378 1.00 91.81 187 THR A CA 1
ATOM 1393 C C . THR A 1 187 ? 1.195 -7.669 17.883 1.00 91.81 187 THR A C 1
ATOM 1395 O O . THR A 1 187 ? 1.081 -8.251 16.804 1.00 91.81 187 THR A O 1
ATOM 1398 N N . THR A 1 188 ? 0.147 -7.394 18.650 1.00 92.50 188 THR A N 1
ATOM 1399 C CA . THR A 1 188 ? -1.239 -7.641 18.235 1.00 92.50 188 THR A CA 1
ATOM 1400 C C . THR A 1 188 ? -2.013 -6.342 18.070 1.00 92.50 188 THR A C 1
ATOM 1402 O O . THR A 1 188 ? -1.566 -5.279 18.510 1.00 92.50 188 THR A O 1
ATOM 1405 N N . LEU A 1 189 ? -3.177 -6.398 17.423 1.00 89.81 189 LEU A N 1
ATOM 1406 C CA . LEU A 1 189 ? -3.995 -5.207 17.191 1.00 89.81 189 LEU A CA 1
ATOM 1407 C C . LEU A 1 189 ? -4.443 -4.517 18.503 1.00 89.81 189 LEU A C 1
ATOM 1409 O O . LEU A 1 189 ? -4.267 -3.298 18.614 1.00 89.81 189 LEU A O 1
ATOM 1413 N N . PRO A 1 190 ? -4.926 -5.233 19.542 1.00 90.69 190 PRO A N 1
ATOM 1414 C CA . PRO A 1 190 ? -5.214 -4.621 20.842 1.00 90.69 190 PRO A CA 1
ATOM 1415 C C . PRO A 1 190 ? -3.979 -3.981 21.488 1.00 90.69 190 PRO A C 1
ATOM 1417 O O . PRO A 1 190 ? -4.051 -2.877 22.038 1.00 90.69 190 PRO A O 1
ATOM 1420 N N . GLN A 1 191 ? -2.827 -4.655 21.405 1.00 91.25 191 GLN A N 1
ATOM 1421 C CA . GLN A 1 191 ? -1.578 -4.148 21.965 1.00 91.25 191 GLN A CA 1
ATOM 1422 C C . GLN A 1 191 ? -1.112 -2.887 21.227 1.00 91.25 191 GLN A C 1
ATOM 1424 O O . GLN A 1 191 ? -0.740 -1.916 21.882 1.00 91.25 191 GLN A O 1
ATOM 1429 N N . LEU A 1 192 ? -1.235 -2.842 19.898 1.00 93.31 192 LEU A N 1
ATOM 1430 C CA . LEU A 1 192 ? -0.978 -1.653 19.087 1.00 93.31 192 LEU A CA 1
ATOM 1431 C C . LEU A 1 192 ? -1.841 -0.462 19.529 1.00 93.31 192 LEU A C 1
ATOM 1433 O O . LEU A 1 192 ? -1.319 0.634 19.730 1.00 93.31 192 LEU A O 1
ATOM 1437 N N . PHE A 1 193 ? -3.144 -0.668 19.732 1.00 93.88 193 PHE A N 1
ATOM 1438 C CA . PHE A 1 193 ? -4.053 0.386 20.198 1.00 93.88 193 PHE A CA 1
ATOM 1439 C C . PHE A 1 193 ? -3.636 0.926 21.574 1.00 93.88 193 PHE A C 1
ATOM 1441 O O . PHE A 1 193 ? -3.695 2.133 21.813 1.00 93.88 193 PHE A O 1
ATOM 1448 N N . ASN A 1 194 ? -3.190 0.052 22.479 1.00 93.38 194 ASN A N 1
ATOM 1449 C CA . ASN A 1 194 ? -2.667 0.452 23.789 1.00 93.38 194 ASN A CA 1
ATOM 1450 C C . ASN A 1 194 ? -1.350 1.229 23.672 1.00 93.38 194 ASN A C 1
ATOM 1452 O O . ASN A 1 194 ? -1.185 2.255 24.330 1.00 93.38 194 ASN A O 1
ATOM 1456 N N . THR A 1 195 ? -0.432 0.775 22.816 1.00 93.25 195 THR A N 1
ATOM 1457 C CA . THR A 1 195 ? 0.830 1.470 22.547 1.00 93.25 195 THR A CA 1
ATOM 1458 C C . THR A 1 195 ? 0.567 2.870 21.996 1.00 93.25 195 THR A C 1
ATOM 1460 O O . THR A 1 195 ? 1.125 3.839 22.506 1.00 93.25 195 THR A O 1
ATOM 1463 N N . LEU A 1 196 ? -0.335 3.013 21.021 1.00 93.50 196 LEU A N 1
ATOM 1464 C CA . LEU A 1 196 ? -0.682 4.318 20.455 1.00 93.50 196 LEU A CA 1
ATOM 1465 C C . LEU A 1 196 ? -1.331 5.252 21.470 1.00 93.50 196 LEU A C 1
ATOM 1467 O O . LEU A 1 196 ? -0.968 6.421 21.508 1.00 93.50 196 LEU A O 1
ATOM 1471 N N . GLU A 1 197 ? -2.222 4.753 22.324 1.00 94.19 197 GLU A N 1
ATOM 1472 C CA . GLU A 1 197 ? -2.827 5.557 23.393 1.00 94.19 197 GLU A CA 1
ATOM 1473 C C . GLU A 1 197 ? -1.784 6.055 24.405 1.00 94.19 197 GLU A C 1
ATOM 1475 O O . GLU A 1 197 ? -1.876 7.183 24.883 1.00 94.19 197 GLU A O 1
ATOM 1480 N N . SER A 1 198 ? -0.760 5.245 24.700 1.00 94.62 198 SER A N 1
ATOM 1481 C CA . SER A 1 198 ? 0.337 5.649 25.585 1.00 94.62 198 SER A CA 1
ATOM 1482 C C . SER A 1 198 ? 1.215 6.747 24.979 1.00 94.62 198 SER A C 1
ATOM 1484 O O . SER A 1 198 ? 1.730 7.583 25.720 1.00 94.62 198 SER A O 1
ATOM 1486 N N . HIS A 1 199 ? 1.422 6.736 23.660 1.00 91.19 199 HIS A N 1
ATOM 1487 C CA . HIS A 1 199 ? 2.215 7.755 22.964 1.00 91.19 199 HIS A CA 1
ATOM 1488 C C . HIS A 1 199 ? 1.396 9.012 22.630 1.00 91.19 199 HIS A C 1
ATOM 1490 O O . HIS A 1 199 ? 1.929 10.121 22.671 1.00 91.19 199 HIS A O 1
ATOM 1496 N N . PHE A 1 200 ? 0.107 8.845 22.329 1.00 94.75 200 PHE A N 1
ATOM 1497 C CA . PHE A 1 200 ? -0.815 9.893 21.895 1.00 94.75 200 PHE A CA 1
ATOM 1498 C C . PHE A 1 200 ? -2.150 9.770 22.652 1.00 94.75 200 PHE A C 1
ATOM 1500 O O . PHE A 1 200 ? -3.110 9.184 22.141 1.00 94.75 200 PHE A O 1
ATOM 1507 N N . PRO A 1 201 ? -2.245 10.328 23.872 1.00 95.56 201 PRO A N 1
ATOM 1508 C CA . PRO A 1 201 ? -3.440 10.200 24.700 1.00 95.56 201 PRO A CA 1
ATOM 1509 C C . PRO A 1 201 ? -4.715 10.702 24.005 1.00 95.56 201 PRO A C 1
ATOM 1511 O O . PRO A 1 201 ? -4.774 11.821 23.489 1.00 95.56 201 PRO A O 1
ATOM 1514 N N . GLY A 1 202 ? -5.764 9.881 24.023 1.00 93.62 202 GLY A N 1
ATOM 1515 C CA . GLY A 1 202 ? -7.060 10.134 23.400 1.00 93.62 202 GLY A CA 1
ATOM 1516 C C . GLY A 1 202 ? -7.188 9.665 21.947 1.00 93.62 202 GLY A C 1
ATOM 1517 O O . GLY A 1 202 ? -8.274 9.822 21.373 1.00 93.62 202 GLY A O 1
ATOM 1518 N N . ILE A 1 203 ? -6.137 9.093 21.345 1.00 94.62 203 ILE A N 1
ATOM 1519 C CA . ILE A 1 203 ? -6.158 8.645 19.945 1.00 94.62 203 ILE A CA 1
ATOM 1520 C C . ILE A 1 203 ? -7.166 7.517 19.713 1.00 94.62 203 ILE A C 1
ATOM 1522 O O . ILE A 1 203 ? -7.841 7.516 18.682 1.00 94.62 203 ILE A O 1
ATOM 1526 N N . LYS A 1 204 ? -7.359 6.611 20.681 1.00 93.69 204 LYS A N 1
ATOM 1527 C CA . LYS A 1 204 ? -8.356 5.537 20.585 1.00 93.69 204 LYS A CA 1
ATOM 1528 C C . LYS A 1 204 ? -9.752 6.084 20.324 1.00 93.69 204 LYS A C 1
ATOM 1530 O O . LYS A 1 204 ? -10.425 5.676 19.384 1.00 93.69 204 LYS A O 1
ATOM 1535 N N . LYS A 1 205 ? -10.172 7.051 21.143 1.00 92.50 205 LYS A N 1
ATOM 1536 C CA . LYS A 1 205 ? -11.530 7.611 21.113 1.00 92.50 205 LYS A CA 1
ATOM 1537 C C . LYS A 1 205 ? -11.740 8.559 19.933 1.00 92.50 205 LYS A C 1
ATOM 1539 O O . LYS A 1 205 ? -12.827 8.577 19.364 1.00 92.50 205 LYS A O 1
ATOM 1544 N N . LYS A 1 206 ? -10.724 9.354 19.579 1.00 90.62 206 LYS A N 1
ATOM 1545 C CA . LYS A 1 206 ? -10.840 10.409 18.558 1.00 90.62 206 LYS A CA 1
ATOM 1546 C C . LYS A 1 206 ? -10.546 9.945 17.136 1.00 90.62 206 LYS A C 1
ATOM 1548 O O . LYS A 1 206 ? -11.075 10.541 16.203 1.00 90.62 206 LYS A O 1
ATOM 1553 N N . VAL A 1 207 ? -9.696 8.934 16.978 1.00 93.00 207 VAL A N 1
ATOM 1554 C CA . VAL A 1 207 ? -9.194 8.494 15.673 1.00 93.00 207 VAL A CA 1
ATOM 1555 C C . VAL A 1 207 ? -9.477 7.012 15.475 1.00 93.00 207 VAL A C 1
ATOM 1557 O O . VAL A 1 207 ? -10.251 6.661 14.590 1.00 93.00 207 VAL A O 1
ATOM 1560 N N . LEU A 1 208 ? -8.900 6.130 16.298 1.00 92.62 208 LEU A N 1
ATOM 1561 C CA . LEU A 1 208 ? -8.900 4.690 16.005 1.00 92.62 208 LEU A CA 1
ATOM 1562 C C . LEU A 1 208 ? -10.304 4.075 16.013 1.00 92.62 208 LEU A C 1
ATOM 1564 O O . LEU A 1 208 ? -10.587 3.213 15.195 1.00 92.62 208 LEU A O 1
ATOM 1568 N N . ARG A 1 209 ? -11.206 4.564 16.873 1.00 90.25 209 ARG A N 1
ATOM 1569 C CA . ARG A 1 209 ? -12.600 4.103 16.949 1.00 90.25 209 ARG A CA 1
ATOM 1570 C C . ARG A 1 209 ? -13.367 4.259 15.634 1.00 90.25 209 ARG A C 1
ATOM 1572 O O . ARG A 1 209 ? -14.261 3.468 15.361 1.00 90.25 209 ARG A O 1
ATOM 1579 N N . SER A 1 210 ? -13.089 5.314 14.874 1.00 88.50 210 SER A N 1
ATOM 1580 C CA . SER A 1 210 ? -13.764 5.585 13.602 1.00 88.50 210 SER A CA 1
ATOM 1581 C C . SER A 1 210 ? -12.923 5.195 12.390 1.00 88.50 210 SER A C 1
ATOM 1583 O O . SER A 1 210 ? -13.427 5.269 11.272 1.00 88.50 210 SER A O 1
ATOM 1585 N N . SER A 1 211 ? -11.666 4.798 12.593 1.00 90.50 211 SER A N 1
ATOM 1586 C CA . SER A 1 211 ? -10.726 4.491 11.517 1.00 90.50 211 SER A CA 1
ATOM 1587 C C . SER A 1 211 ? -10.799 3.025 11.114 1.00 90.50 211 SER A C 1
ATOM 1589 O O . SER A 1 211 ? -10.954 2.149 11.958 1.00 90.50 211 SER A O 1
ATOM 1591 N N . ALA A 1 212 ? -10.604 2.757 9.826 1.00 90.19 212 ALA A N 1
ATOM 1592 C CA . ALA A 1 212 ? -10.298 1.416 9.354 1.00 90.19 212 ALA A CA 1
ATOM 1593 C C . ALA A 1 212 ? -8.812 1.110 9.584 1.00 90.19 212 ALA A C 1
ATOM 1595 O O . ALA A 1 212 ? -7.964 2.004 9.471 1.00 90.19 212 ALA A O 1
ATOM 1596 N N . ILE A 1 213 ? -8.502 -0.154 9.876 1.00 89.75 213 ILE A N 1
ATOM 1597 C CA . ILE A 1 213 ? -7.127 -0.636 10.016 1.00 89.75 213 ILE A CA 1
ATOM 1598 C C . ILE A 1 213 ? -6.816 -1.606 8.884 1.00 89.75 213 ILE A C 1
ATOM 1600 O O . ILE A 1 213 ? -7.606 -2.501 8.586 1.00 89.75 213 ILE A O 1
ATOM 1604 N N . THR A 1 214 ? -5.644 -1.440 8.278 1.00 86.19 214 THR A N 1
ATOM 1605 C CA . THR A 1 214 ? -5.119 -2.378 7.283 1.00 86.19 214 THR A CA 1
ATOM 1606 C C . THR A 1 214 ? -3.803 -2.974 7.747 1.00 86.19 214 THR A C 1
ATOM 1608 O O . THR A 1 214 ? -2.971 -2.234 8.257 1.00 86.19 214 THR A O 1
ATOM 1611 N N . VAL A 1 215 ? -3.567 -4.257 7.498 1.00 86.94 215 VAL A N 1
ATOM 1612 C CA . VAL A 1 215 ? -2.263 -4.918 7.640 1.00 86.94 215 VAL A CA 1
ATOM 1613 C C . VAL A 1 215 ? -1.863 -5.439 6.263 1.00 86.94 215 VAL A C 1
ATOM 1615 O O . VAL A 1 215 ? -2.622 -6.164 5.634 1.00 86.94 215 VAL A O 1
ATOM 1618 N N . ASN A 1 216 ? -0.704 -5.040 5.740 1.00 82.75 216 ASN A N 1
ATOM 1619 C CA . ASN A 1 216 ? -0.225 -5.410 4.401 1.00 82.75 216 ASN A CA 1
ATOM 1620 C C . ASN A 1 216 ? -1.255 -5.137 3.280 1.00 82.75 216 ASN A C 1
ATOM 1622 O O . ASN A 1 216 ? -1.387 -5.894 2.306 1.00 82.75 216 ASN A O 1
ATOM 1626 N N . LEU A 1 217 ? -1.970 -4.010 3.417 1.00 77.94 217 LEU A N 1
ATOM 1627 C CA . LEU A 1 217 ? -3.066 -3.545 2.552 1.00 77.94 217 LEU A CA 1
ATOM 1628 C C . LEU A 1 217 ? -4.364 -4.364 2.644 1.00 77.94 217 LEU A C 1
ATOM 1630 O O . LEU A 1 217 ? -5.289 -4.115 1.874 1.00 77.94 217 LEU A O 1
ATOM 1634 N N . GLU A 1 218 ? -4.443 -5.327 3.556 1.00 78.62 218 GLU A N 1
ATOM 1635 C CA . GLU A 1 218 ? -5.650 -6.098 3.839 1.00 78.62 218 GLU A CA 1
ATOM 1636 C C . GLU A 1 218 ? -6.377 -5.499 5.038 1.00 78.62 218 GLU A C 1
ATOM 1638 O O . GLU A 1 218 ? -5.754 -5.173 6.047 1.00 78.62 218 GLU A O 1
ATOM 1643 N N . TYR A 1 219 ? -7.690 -5.320 4.929 1.00 81.00 219 TYR A N 1
ATOM 1644 C CA . TYR A 1 219 ? -8.474 -4.805 6.039 1.00 81.00 219 TYR A CA 1
ATOM 1645 C C . TYR A 1 219 ? -8.623 -5.848 7.121 1.00 81.00 219 TYR A C 1
ATOM 1647 O O . TYR A 1 219 ? -8.981 -6.995 6.860 1.00 81.00 219 TYR A O 1
ATOM 1655 N N . VAL A 1 220 ? -8.416 -5.395 8.346 1.00 84.00 220 VAL A N 1
ATOM 1656 C CA . VAL A 1 220 ? -8.748 -6.175 9.521 1.00 84.00 220 VAL A CA 1
ATOM 1657 C C . VAL A 1 220 ? -10.137 -5.751 9.955 1.00 84.00 220 VAL A C 1
ATOM 1659 O O . VAL A 1 220 ? -10.374 -4.565 10.183 1.00 84.00 220 VAL A O 1
ATOM 1662 N N . ASP A 1 221 ? -11.050 -6.711 10.048 1.00 82.62 221 ASP A N 1
ATOM 1663 C CA . ASP A 1 221 ? -12.330 -6.481 10.703 1.00 82.62 221 ASP A CA 1
ATOM 1664 C C . ASP A 1 221 ? -12.123 -6.567 12.215 1.00 82.62 221 ASP A C 1
ATOM 1666 O O . ASP A 1 221 ? -11.420 -7.450 12.711 1.00 82.62 221 ASP A O 1
ATOM 1670 N N . PHE A 1 222 ? -12.680 -5.626 12.960 1.00 85.88 222 PHE A N 1
ATOM 1671 C CA . PHE A 1 222 ? -12.556 -5.607 14.409 1.00 85.88 222 PHE A CA 1
ATOM 1672 C C . PHE A 1 222 ? -13.712 -4.842 15.034 1.00 85.88 222 PHE A C 1
ATOM 1674 O O . PHE A 1 222 ? -14.233 -3.872 14.484 1.00 85.88 222 PHE A O 1
ATOM 1681 N N . GLU A 1 223 ? -14.083 -5.264 16.233 1.00 84.00 223 GLU A N 1
ATOM 1682 C CA . GLU A 1 223 ? -15.056 -4.561 17.053 1.00 84.00 223 GLU A CA 1
ATOM 1683 C C . GLU A 1 223 ? -14.328 -3.782 18.143 1.00 84.00 223 GLU A C 1
ATOM 1685 O O . GLU A 1 223 ? -13.356 -4.255 18.739 1.00 84.00 223 GLU A O 1
ATOM 1690 N N . VAL A 1 224 ? -14.813 -2.570 18.400 1.00 85.19 224 VAL A N 1
ATOM 1691 C CA . VAL A 1 224 ? -14.272 -1.672 19.417 1.00 85.19 224 VAL A CA 1
ATOM 1692 C C . VAL A 1 224 ? -15.360 -1.363 20.437 1.00 85.19 224 VAL A C 1
ATOM 1694 O O . VAL A 1 224 ? -16.504 -1.086 20.070 1.00 85.19 224 VAL A O 1
ATOM 1697 N N . ASP A 1 225 ? -15.014 -1.374 21.719 1.00 82.88 225 ASP A N 1
ATOM 1698 C CA . ASP A 1 225 ? -15.930 -0.979 22.786 1.00 82.88 225 ASP A CA 1
ATOM 1699 C C . ASP A 1 225 ? -16.129 0.547 22.896 1.00 82.88 225 ASP A C 1
ATOM 1701 O O . ASP A 1 225 ? -15.579 1.371 22.155 1.00 82.88 225 ASP A O 1
ATOM 1705 N N . SER A 1 226 ? -16.934 0.946 23.883 1.00 77.12 226 SER A N 1
ATOM 1706 C CA . SER A 1 226 ? -17.184 2.350 24.215 1.00 77.12 226 SER A CA 1
ATOM 1707 C C . SER A 1 226 ? -15.914 3.142 24.556 1.00 77.12 226 SER A C 1
ATOM 1709 O O . SER A 1 226 ? -15.889 4.359 24.366 1.00 77.12 226 SER A O 1
ATOM 1711 N N . GLU A 1 227 ? -14.868 2.471 25.032 1.00 76.50 227 GLU A N 1
ATOM 1712 C CA . GLU A 1 227 ? -13.600 3.062 25.458 1.00 76.50 227 GLU A CA 1
ATOM 1713 C C . GLU A 1 227 ? -12.586 3.192 24.313 1.00 76.50 227 GLU A C 1
ATOM 1715 O O . GLU A 1 227 ? -11.599 3.917 24.454 1.00 76.50 227 GLU A O 1
ATOM 1720 N N . GLY A 1 228 ? -12.850 2.572 23.160 1.00 77.31 228 GLY A N 1
ATOM 1721 C CA . GLY A 1 228 ? -11.918 2.555 22.039 1.00 77.31 228 GLY A CA 1
ATOM 1722 C C . GLY A 1 228 ? -10.940 1.373 22.083 1.00 77.31 228 GLY A C 1
ATOM 1723 O O . GLY A 1 228 ? -9.920 1.413 21.397 1.00 77.31 228 GLY A O 1
ATOM 1724 N N . SER A 1 229 ? -11.206 0.352 22.902 1.00 82.50 229 SER A N 1
ATOM 1725 C CA . SER A 1 229 ? -10.406 -0.872 22.988 1.00 82.50 229 SER A CA 1
ATOM 1726 C C . SER A 1 229 ? -10.992 -1.970 22.104 1.00 82.50 229 SER A C 1
ATOM 1728 O O . SER A 1 229 ? -12.207 -2.122 22.006 1.00 82.50 229 SER A O 1
ATOM 1730 N N . VAL A 1 230 ? -10.113 -2.726 21.447 1.00 83.44 230 VAL A N 1
ATOM 1731 C CA . VAL A 1 230 ? -10.489 -3.816 20.540 1.00 83.44 230 VAL A CA 1
ATOM 1732 C C . VAL A 1 230 ? -11.027 -4.990 21.360 1.00 83.44 230 VAL A C 1
ATOM 1734 O O . VAL A 1 230 ? -10.314 -5.512 22.216 1.00 83.44 230 VAL A O 1
ATOM 1737 N N . THR A 1 231 ? -12.279 -5.382 21.125 1.00 77.31 231 THR A N 1
ATOM 1738 C CA . THR A 1 231 ? -12.961 -6.472 21.846 1.00 77.31 231 THR A CA 1
ATOM 1739 C C . THR A 1 231 ? -13.070 -7.753 21.039 1.00 77.31 231 THR A C 1
ATOM 1741 O O . THR A 1 231 ? -13.188 -8.822 21.632 1.00 77.31 231 THR A O 1
ATOM 1744 N N . LYS A 1 232 ? -13.026 -7.657 19.708 1.00 71.62 232 LYS A N 1
ATOM 1745 C CA . LYS A 1 232 ? -12.924 -8.799 18.799 1.00 71.62 232 LYS A CA 1
ATOM 1746 C C . LYS A 1 232 ? -12.106 -8.417 17.585 1.00 71.62 232 LYS A C 1
ATOM 1748 O O . LYS A 1 232 ? -12.223 -7.294 17.098 1.00 71.62 232 LYS A O 1
ATOM 1753 N N . VAL A 1 233 ? -11.344 -9.372 17.073 1.00 69.00 233 VAL A N 1
ATOM 1754 C CA . VAL A 1 233 ? -10.659 -9.258 15.789 1.00 69.00 233 VAL A CA 1
ATOM 1755 C C . VAL A 1 233 ? -11.231 -10.344 14.883 1.00 69.00 233 VAL A C 1
ATOM 1757 O O . VAL A 1 233 ? -11.165 -11.529 15.196 1.00 69.00 233 VAL A O 1
AT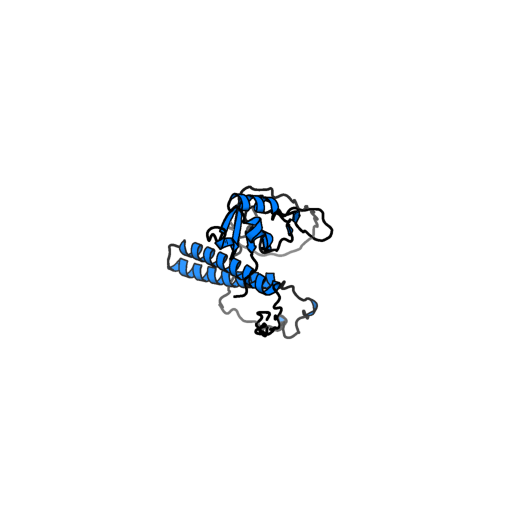OM 1760 N N . GLY A 1 234 ? -11.911 -9.931 13.818 1.00 57.78 234 GLY A N 1
ATOM 1761 C CA . GLY A 1 234 ? -12.670 -10.804 12.936 1.00 57.78 234 GLY A CA 1
ATOM 1762 C C . GLY A 1 234 ? -11.767 -11.552 11.961 1.00 57.78 234 GLY A C 1
ATOM 1763 O O . GLY A 1 234 ? -11.123 -10.951 11.106 1.00 57.78 234 GLY A O 1
ATOM 1764 N N . GLY A 1 235 ? -11.780 -12.882 12.051 1.00 46.78 235 GLY A N 1
ATOM 1765 C CA . GLY A 1 235 ? -11.245 -13.786 11.039 1.00 46.78 235 GLY A CA 1
ATOM 1766 C C . GLY A 1 235 ? -12.274 -14.851 10.674 1.00 46.78 235 GLY A C 1
ATOM 1767 O O . GLY A 1 235 ? -12.206 -15.940 11.221 1.00 46.78 235 GLY A O 1
ATOM 1768 N N . VAL A 1 236 ? -13.171 -14.541 9.726 1.00 37.44 236 VAL A N 1
ATOM 1769 C CA . VAL A 1 236 ? -14.139 -15.454 9.071 1.00 37.44 236 VAL A CA 1
ATOM 1770 C C . VAL A 1 236 ? -15.132 -16.151 10.025 1.00 37.44 236 VAL A C 1
ATOM 1772 O O . VAL A 1 236 ? -14.762 -16.764 11.021 1.00 37.44 236 VAL A O 1
ATOM 1775 N N . GLU A 1 237 ? -16.427 -16.129 9.688 1.00 36.75 237 GLU A N 1
ATOM 1776 C CA . GLU A 1 237 ? -17.438 -16.947 10.375 1.00 36.75 237 GLU A CA 1
ATOM 1777 C C . GLU A 1 237 ? -16.978 -18.421 10.450 1.00 36.75 237 GLU A C 1
ATOM 1779 O O . GLU A 1 237 ? -16.867 -19.103 9.431 1.00 36.75 237 GLU A O 1
ATOM 1784 N N . GLY A 1 238 ? -16.683 -18.910 11.662 1.00 42.09 238 GLY A N 1
ATOM 1785 C CA . GLY A 1 238 ? -16.367 -20.321 11.920 1.00 42.09 238 GLY A CA 1
ATOM 1786 C C . GLY A 1 238 ? -14.933 -20.672 12.345 1.00 42.09 238 GLY A C 1
ATOM 1787 O O . GLY A 1 238 ? -14.630 -21.864 12.411 1.00 42.09 238 GLY A O 1
ATOM 1788 N N . LYS A 1 239 ? -14.052 -19.714 12.672 1.00 39.91 239 LYS A N 1
ATOM 1789 C CA . LYS A 1 239 ? -12.785 -19.998 13.380 1.00 39.91 239 LYS A CA 1
ATOM 1790 C C . LYS A 1 239 ? -12.643 -19.163 14.652 1.00 39.91 239 LYS A C 1
ATOM 1792 O O . LYS A 1 239 ? -12.908 -17.969 14.653 1.00 39.91 239 LYS A O 1
ATOM 1797 N N . GLU A 1 240 ? -12.244 -19.826 15.735 1.00 43.66 240 GLU A N 1
ATOM 1798 C CA . GLU A 1 240 ? -12.002 -19.217 17.044 1.00 43.66 240 GLU A CA 1
ATOM 1799 C C . GLU A 1 240 ? -10.863 -18.184 16.975 1.00 43.66 240 GLU A C 1
ATOM 1801 O O . GLU A 1 240 ? -9.747 -18.516 16.578 1.00 43.66 240 GLU A O 1
ATOM 1806 N N . ASP A 1 241 ? -11.191 -16.945 17.354 1.00 49.88 241 ASP A N 1
ATOM 1807 C CA . ASP A 1 241 ? -10.392 -15.991 18.144 1.00 49.88 241 ASP A CA 1
ATOM 1808 C C . ASP A 1 241 ? -8.881 -15.907 17.836 1.00 49.88 241 ASP A C 1
ATOM 1810 O O . ASP A 1 241 ? -8.022 -15.910 18.719 1.00 49.88 241 ASP A O 1
ATOM 1814 N N . GLY A 1 242 ? -8.531 -15.845 16.552 1.00 55.09 242 GLY A N 1
ATOM 1815 C CA . GLY A 1 242 ? -7.164 -15.566 16.129 1.00 55.09 242 GLY A CA 1
ATOM 1816 C C . GLY A 1 242 ? -6.880 -14.070 16.203 1.00 55.09 242 GLY A C 1
ATOM 1817 O O . GLY A 1 242 ? -7.215 -13.351 15.266 1.00 55.09 242 GLY A O 1
ATOM 1818 N N . ASP A 1 243 ? -6.250 -13.605 17.286 1.00 66.00 243 ASP A N 1
ATOM 1819 C CA . ASP A 1 243 ? -5.769 -12.220 17.385 1.00 66.00 243 ASP A CA 1
ATOM 1820 C C . ASP A 1 243 ? -4.843 -11.915 16.190 1.00 66.00 243 ASP A C 1
ATOM 1822 O O . ASP A 1 243 ? -3.959 -12.712 15.851 1.00 66.00 243 ASP A O 1
ATOM 1826 N N . VAL A 1 244 ? -5.056 -10.788 15.505 1.00 79.81 244 VAL A N 1
ATOM 1827 C CA . VAL A 1 244 ? -4.243 -10.426 14.334 1.00 79.81 244 VAL A CA 1
ATOM 1828 C C . VAL A 1 244 ? -2.837 -10.081 14.807 1.00 79.81 244 VAL A C 1
ATOM 1830 O O . VAL A 1 244 ? -2.603 -9.046 15.435 1.00 79.81 244 VAL A O 1
ATOM 1833 N N . VAL A 1 245 ? -1.896 -10.976 14.501 1.00 89.06 245 VAL A N 1
ATOM 1834 C CA . VAL A 1 245 ? -0.478 -10.827 14.838 1.00 89.06 245 VAL A CA 1
ATOM 1835 C C . VAL A 1 245 ? 0.231 -10.043 13.741 1.00 89.06 245 VAL A C 1
ATOM 1837 O O . VAL A 1 245 ? 0.400 -10.537 12.627 1.00 89.06 245 VAL A O 1
ATOM 1840 N N . ILE A 1 246 ? 0.707 -8.856 14.097 1.00 89.94 246 ILE A N 1
ATOM 1841 C CA . ILE A 1 246 ? 1.554 -7.997 13.272 1.00 89.94 246 ILE A CA 1
ATOM 1842 C C . ILE A 1 246 ? 3.010 -8.424 13.478 1.00 89.94 246 ILE A C 1
ATOM 1844 O O . ILE A 1 246 ? 3.521 -8.473 14.602 1.00 89.94 246 ILE A O 1
ATOM 1848 N N . ARG A 1 247 ? 3.687 -8.758 12.384 1.00 89.25 247 ARG A N 1
ATOM 1849 C CA . ARG A 1 247 ? 5.047 -9.297 12.344 1.00 89.25 247 ARG A CA 1
ATOM 1850 C C . ARG A 1 247 ? 6.057 -8.237 11.920 1.00 89.25 247 ARG A C 1
ATOM 1852 O O . ARG A 1 247 ? 5.728 -7.152 11.450 1.00 89.25 247 ARG A O 1
ATOM 1859 N N . ARG A 1 248 ? 7.338 -8.570 12.095 1.00 88.06 248 ARG A N 1
ATOM 1860 C CA . ARG A 1 248 ? 8.450 -7.750 11.609 1.00 88.06 248 ARG A CA 1
ATOM 1861 C C . ARG A 1 248 ? 8.293 -7.500 10.107 1.00 88.06 248 ARG A C 1
ATOM 1863 O O . ARG A 1 248 ? 8.152 -8.450 9.344 1.00 88.06 248 ARG A O 1
ATOM 1870 N N . GLY A 1 249 ? 8.430 -6.240 9.705 1.00 82.94 249 GLY A N 1
ATOM 1871 C CA . GLY A 1 249 ? 8.336 -5.808 8.312 1.00 82.94 249 GLY A CA 1
ATOM 1872 C C . GLY A 1 249 ? 6.911 -5.620 7.794 1.00 82.94 249 GLY A C 1
ATOM 1873 O O . GLY A 1 249 ? 6.774 -5.152 6.670 1.00 82.94 249 GLY A O 1
ATOM 1874 N N . ASP A 1 250 ? 5.882 -5.933 8.588 1.00 85.12 250 ASP A N 1
ATOM 1875 C CA . ASP A 1 250 ? 4.501 -5.657 8.195 1.00 85.12 250 ASP A CA 1
ATOM 1876 C C . ASP A 1 250 ? 4.241 -4.147 8.106 1.00 85.12 250 ASP A C 1
ATOM 1878 O O . ASP A 1 250 ? 4.836 -3.329 8.821 1.00 85.12 250 ASP A O 1
ATOM 1882 N N . GLU A 1 251 ? 3.309 -3.784 7.231 1.00 88.12 251 GLU A N 1
ATOM 1883 C CA . GLU A 1 251 ? 2.824 -2.417 7.077 1.00 88.12 251 GLU A CA 1
ATOM 1884 C C . GLU A 1 251 ? 1.407 -2.313 7.631 1.00 88.12 251 GLU A C 1
ATOM 1886 O O . GLU A 1 251 ? 0.492 -2.988 7.160 1.00 88.12 251 GLU A O 1
ATOM 1891 N N . VAL A 1 252 ? 1.209 -1.454 8.628 1.00 92.62 252 VAL A N 1
ATOM 1892 C CA . VAL A 1 252 ? -0.092 -1.234 9.262 1.00 92.62 252 VAL A CA 1
ATOM 1893 C C . VAL A 1 252 ? -0.578 0.168 8.942 1.00 92.62 252 VAL A C 1
ATOM 1895 O O . VAL A 1 252 ? 0.141 1.129 9.173 1.00 92.62 252 VAL A O 1
ATOM 1898 N N . GLY A 1 253 ? -1.793 0.314 8.430 1.00 91.94 253 GLY A N 1
ATOM 1899 C CA . GLY A 1 253 ? -2.384 1.607 8.089 1.00 91.94 253 GLY A CA 1
ATOM 1900 C C . GLY A 1 253 ? -3.511 1.978 9.041 1.00 91.94 253 GLY A C 1
ATOM 1901 O O . GLY A 1 253 ? -4.413 1.172 9.252 1.00 91.94 253 GLY A O 1
ATOM 1902 N N . VAL A 1 254 ? -3.486 3.202 9.573 1.00 93.94 254 VAL A N 1
ATOM 1903 C CA . VAL A 1 254 ? -4.634 3.823 10.252 1.00 93.94 254 VAL A CA 1
ATOM 1904 C C . VAL A 1 254 ? -5.295 4.771 9.272 1.00 93.94 254 VAL A C 1
ATOM 1906 O O . VAL A 1 254 ? -4.728 5.816 8.943 1.00 93.94 254 VAL A O 1
ATOM 1909 N N . VAL A 1 255 ? -6.493 4.413 8.813 1.00 89.94 255 VAL A N 1
ATOM 1910 C CA . VAL A 1 255 ? -7.211 5.155 7.778 1.00 89.94 255 VAL A CA 1
ATOM 1911 C C . VAL A 1 255 ? -8.510 5.733 8.351 1.00 89.94 255 VAL A C 1
ATOM 1913 O O . VAL A 1 255 ? -9.531 5.041 8.401 1.00 89.94 255 VAL A O 1
ATOM 1916 N N . PRO A 1 256 ? -8.503 7.000 8.799 1.00 90.50 256 PRO A N 1
ATOM 1917 C CA . PRO A 1 256 ? -9.720 7.688 9.207 1.00 90.50 256 PRO A CA 1
ATOM 1918 C C . PRO A 1 256 ? -10.710 7.849 8.046 1.00 90.50 256 PRO A C 1
ATOM 1920 O O . PRO A 1 256 ? -10.296 7.886 6.882 1.00 90.50 256 PRO A O 1
ATOM 1923 N N . PRO A 1 257 ? -12.013 8.009 8.333 1.00 86.06 257 PRO A N 1
ATOM 1924 C CA . PRO A 1 257 ? -13.009 8.281 7.308 1.00 86.06 257 PRO A CA 1
ATOM 1925 C C . PRO A 1 257 ? -12.677 9.604 6.611 1.00 86.06 257 PRO A C 1
ATOM 1927 O O . PRO A 1 257 ? -12.391 10.612 7.261 1.00 86.06 257 PRO A O 1
ATOM 1930 N N . VAL A 1 258 ? -12.710 9.601 5.278 1.00 73.50 258 VAL A N 1
ATOM 1931 C CA . VAL A 1 258 ? -12.438 10.801 4.482 1.00 73.50 258 VAL A CA 1
ATOM 1932 C C . VAL A 1 258 ? -13.560 11.818 4.688 1.00 73.50 258 VAL A C 1
ATOM 1934 O O . VAL A 1 258 ? -14.737 11.501 4.519 1.00 73.50 258 VAL A O 1
ATOM 1937 N N . SER A 1 259 ? -13.218 13.057 5.045 1.00 52.72 259 SER A N 1
ATOM 1938 C CA . SER A 1 259 ? -14.176 14.153 4.923 1.00 52.72 259 SER A CA 1
ATOM 1939 C C . SER A 1 259 ? -14.341 14.437 3.435 1.00 52.72 259 SER A C 1
ATOM 1941 O O . SER A 1 259 ? -13.367 14.804 2.778 1.00 52.72 259 SER A O 1
ATOM 1943 N N . SER A 1 260 ? -15.541 14.240 2.892 1.00 46.41 260 SER A N 1
ATOM 1944 C CA . SER A 1 260 ? -15.889 14.725 1.555 1.00 46.41 260 SER A CA 1
ATOM 1945 C C . SER A 1 260 ? -15.813 16.254 1.578 1.00 46.41 260 SER A C 1
ATOM 1947 O O . SER A 1 260 ? -16.752 16.908 2.025 1.00 46.41 260 SER A O 1
ATOM 1949 N N . GLY A 1 261 ? -14.646 16.795 1.231 1.00 37.75 261 GLY A N 1
ATOM 1950 C CA . GLY A 1 261 ? -14.446 18.214 0.946 1.00 37.75 261 GLY A CA 1
ATOM 1951 C C . GLY A 1 261 ? -14.853 18.523 -0.481 1.00 37.75 261 GLY A C 1
ATOM 1952 O O . GLY A 1 261 ? -14.567 17.671 -1.354 1.00 37.75 261 GLY A O 1
#

Sequence (261 aa):
MGSLDPTATSEAVIMHHPLTKVSTHQAFENTSTNVAASQMRNALNNLAESCNDPAEKKRFEAEMDNFFALFRRYLNDKAKGNSIDWSKINPPAPEQVVNYDKLPNREKGAGDRPTMAAAADTTMPLSTAPAHKATQDSTSIPVTAASTSLSPTTTSGASEGTFNLLLFASASTFCNNLESLSLPAPTTLPQLFNTLESHFPGIKKKVLRSSAITVNLEYVDFEVDSEGSVTKVGGVEGKEDGDVVIRRGDEVGVVPPVSSG

pLDDT: mean 71.1, std 21.87, range [26.62, 95.56]